Protein AF-A0A316QVG5-F1 (afdb_monomer_lite)

pLDDT: mean 94.43, std 7.53, range [44.03, 98.69]

Radius of gyration: 16.23 Å; chains: 1; bounding box: 36×34×50 Å

Foldseek 3Di:
DKDKDWADCVVQFDAAAEACDQDPDDDHHPRFKHFYNVQPPQAAWDQFVNHTKGFHHDPGGGKHQAAFDKGFDQFFFQKKKFKWAFAPFKDKFWKWWAFPVRDIDIAIDTHGHQQDFDDDDPVVCVRAVFWDKGFRDWTWMDGPDTGITTMMMTMGGDDPPTGTGMMTTGRHRRIITRIMMGMDDDDD

Structure (mmCIF, N/CA/C/O backbone):
data_AF-A0A316QVG5-F1
#
_entry.id   AF-A0A316QVG5-F1
#
loop_
_atom_site.group_PDB
_atom_site.id
_atom_site.type_symbol
_atom_site.label_atom_id
_atom_site.label_alt_id
_atom_site.label_comp_id
_atom_site.label_asym_id
_atom_site.label_entity_id
_atom_site.label_seq_id
_atom_site.pdbx_PDB_ins_code
_atom_site.Cartn_x
_atom_site.Cartn_y
_atom_site.Cartn_z
_atom_site.occupancy
_atom_site.B_iso_or_equiv
_atom_site.auth_seq_id
_atom_site.auth_comp_id
_atom_site.auth_asym_id
_atom_site.auth_atom_id
_atom_site.pdbx_PDB_model_num
ATOM 1 N N . MET A 1 1 ? 1.949 11.540 23.320 1.00 72.94 1 MET A N 1
ATOM 2 C CA . MET A 1 1 ? 2.661 11.777 22.008 1.00 72.94 1 MET A CA 1
ATOM 3 C C . MET A 1 1 ? 2.187 10.795 20.921 1.00 72.94 1 MET A C 1
ATOM 5 O O . MET A 1 1 ? 1.929 9.650 21.254 1.00 72.94 1 MET A O 1
ATOM 9 N N . LYS A 1 2 ? 2.075 11.178 19.634 1.00 86.62 2 LYS A N 1
ATOM 10 C CA . LYS A 1 2 ? 1.670 10.241 18.554 1.00 86.62 2 LYS A CA 1
ATOM 11 C C . LYS A 1 2 ? 2.734 9.173 18.285 1.00 86.62 2 LYS A C 1
ATOM 13 O O . LYS A 1 2 ? 3.915 9.502 18.193 1.00 86.62 2 LYS A O 1
ATOM 18 N N . ARG A 1 3 ? 2.313 7.919 18.106 1.00 92.12 3 ARG A N 1
ATOM 19 C CA . ARG A 1 3 ? 3.182 6.781 17.779 1.00 92.12 3 ARG A CA 1
ATOM 20 C C . ARG A 1 3 ? 2.691 6.095 16.508 1.00 92.12 3 ARG A C 1
ATOM 22 O O . ARG A 1 3 ? 1.520 5.738 16.418 1.00 92.12 3 ARG A O 1
ATOM 29 N N . HIS A 1 4 ? 3.602 5.870 15.563 1.00 95.38 4 HIS A N 1
ATOM 30 C CA . HIS A 1 4 ? 3.354 5.090 14.348 1.00 95.38 4 HIS A CA 1
ATOM 31 C C . HIS A 1 4 ? 3.986 3.711 14.463 1.00 95.38 4 HIS A C 1
ATOM 33 O O . HIS A 1 4 ? 5.155 3.600 14.839 1.00 95.38 4 HIS A O 1
ATOM 39 N N . LYS A 1 5 ? 3.236 2.674 14.096 1.00 96.00 5 LYS A N 1
ATOM 40 C CA . LYS A 1 5 ? 3.731 1.300 14.006 1.00 96.00 5 LYS A CA 1
ATOM 41 C C . LYS A 1 5 ? 3.442 0.749 12.612 1.00 96.00 5 LYS A C 1
ATOM 43 O O . LYS A 1 5 ? 2.281 0.587 12.245 1.00 96.00 5 LYS A O 1
ATOM 48 N N . ALA A 1 6 ? 4.496 0.465 11.849 1.00 97.38 6 ALA A N 1
ATOM 49 C CA . ALA A 1 6 ? 4.367 -0.274 10.598 1.00 97.38 6 ALA A CA 1
ATOM 50 C C . ALA A 1 6 ? 3.948 -1.721 10.900 1.00 97.38 6 ALA A C 1
ATOM 52 O O . ALA A 1 6 ? 4.488 -2.349 11.816 1.00 97.38 6 ALA A O 1
ATOM 53 N N . LEU A 1 7 ? 2.971 -2.224 10.155 1.00 97.44 7 LEU A N 1
ATOM 54 C CA . LEU A 1 7 ? 2.485 -3.595 10.260 1.00 97.44 7 LEU A CA 1
ATOM 55 C C . LEU A 1 7 ? 3.270 -4.487 9.298 1.00 97.44 7 LEU A C 1
ATOM 57 O O . LEU A 1 7 ? 3.609 -4.070 8.190 1.00 97.44 7 LEU A O 1
ATOM 61 N N . ASP A 1 8 ? 3.556 -5.717 9.719 1.00 95.88 8 ASP A N 1
ATOM 62 C CA . ASP A 1 8 ? 4.203 -6.695 8.851 1.00 95.88 8 ASP A CA 1
ATOM 63 C C . ASP A 1 8 ? 3.181 -7.280 7.872 1.00 95.88 8 ASP A C 1
ATOM 65 O O . ASP A 1 8 ? 2.263 -7.996 8.264 1.00 95.88 8 ASP A O 1
ATOM 69 N N . MET A 1 9 ? 3.349 -6.954 6.592 1.00 96.12 9 MET A N 1
ATOM 70 C CA . MET A 1 9 ? 2.507 -7.448 5.503 1.00 96.12 9 MET A CA 1
ATOM 71 C C . MET A 1 9 ? 3.161 -8.573 4.700 1.00 96.12 9 MET A C 1
ATOM 73 O O . MET A 1 9 ? 2.555 -9.065 3.751 1.00 96.12 9 MET A O 1
ATOM 77 N N . SER A 1 10 ? 4.387 -8.983 5.038 1.00 93.94 10 SER A N 1
ATOM 78 C CA . SER A 1 10 ? 5.179 -9.894 4.202 1.00 93.94 10 SER A CA 1
ATOM 79 C C . SER A 1 10 ? 4.481 -11.233 3.941 1.00 93.94 10 SER A C 1
ATOM 81 O O . SER A 1 10 ? 4.571 -11.762 2.836 1.00 93.94 10 SER A O 1
ATOM 83 N N . GLY A 1 11 ? 3.709 -11.737 4.910 1.00 96.00 11 GLY A N 1
ATOM 84 C CA . GLY A 1 11 ? 2.897 -12.950 4.765 1.00 96.00 11 GLY A CA 1
ATOM 85 C C . GLY A 1 11 ? 1.703 -12.829 3.806 1.00 96.00 11 GLY A C 1
ATOM 86 O O . GLY A 1 11 ? 1.096 -13.845 3.481 1.00 96.00 11 GLY A O 1
ATOM 87 N N . LEU A 1 12 ? 1.360 -11.618 3.354 1.00 97.88 12 LEU A N 1
ATOM 88 C CA . LEU A 1 12 ? 0.243 -11.345 2.439 1.00 97.88 12 LEU A CA 1
ATOM 89 C C . LEU A 1 12 ? 0.696 -11.015 1.014 1.00 97.88 12 LEU A C 1
ATOM 91 O O . LEU A 1 12 ? -0.128 -10.954 0.101 1.00 97.88 12 LEU A O 1
ATOM 95 N N . PHE A 1 13 ? 1.993 -10.786 0.808 1.00 98.31 13 PHE A N 1
ATOM 96 C CA . PHE A 1 13 ? 2.521 -10.419 -0.498 1.00 98.31 13 PHE A CA 1
ATOM 97 C C . PHE A 1 13 ? 2.444 -11.589 -1.475 1.00 98.31 13 PHE A C 1
ATOM 99 O O . PHE A 1 13 ? 3.036 -12.646 -1.263 1.00 98.31 13 PHE A O 1
ATOM 106 N N . ASN A 1 14 ? 1.758 -11.361 -2.588 1.00 98.06 14 ASN A N 1
ATOM 107 C CA . ASN A 1 14 ? 1.487 -12.345 -3.635 1.00 98.06 14 ASN A CA 1
ATOM 108 C C . ASN A 1 14 ? 1.935 -11.866 -5.026 1.00 98.06 14 ASN A C 1
ATOM 110 O O . ASN A 1 14 ? 1.714 -12.565 -6.011 1.00 98.06 14 ASN A O 1
ATOM 114 N N . HIS A 1 15 ? 2.565 -10.693 -5.120 1.00 98.50 15 HIS A N 1
ATOM 115 C CA . HIS A 1 15 ? 2.976 -10.102 -6.384 1.00 98.50 15 HIS A CA 1
ATOM 116 C C . HIS A 1 15 ? 4.351 -9.435 -6.288 1.00 98.50 15 HIS A C 1
ATOM 118 O O . HIS A 1 15 ? 4.812 -9.048 -5.210 1.00 98.50 15 HIS A O 1
ATOM 124 N N . LYS A 1 16 ? 5.021 -9.323 -7.439 1.00 98.38 16 LYS A N 1
ATOM 125 C CA . LYS A 1 16 ? 6.386 -8.817 -7.555 1.00 98.38 16 LYS A CA 1
ATOM 126 C C . LYS A 1 16 ? 6.475 -7.701 -8.578 1.00 98.38 16 LYS A C 1
ATOM 128 O O . LYS A 1 16 ? 6.308 -7.951 -9.771 1.00 98.38 16 LYS A O 1
ATOM 133 N N . LEU A 1 17 ? 6.829 -6.503 -8.125 1.00 98.50 17 LEU A N 1
ATOM 134 C CA . LEU A 1 17 ? 7.060 -5.341 -8.982 1.00 98.50 17 LEU A CA 1
ATOM 135 C C . LEU A 1 17 ? 8.513 -4.853 -8.952 1.00 98.50 17 LEU A C 1
ATOM 137 O O . LEU A 1 17 ? 8.945 -4.210 -9.908 1.00 98.50 17 LEU A O 1
ATOM 141 N N . ILE A 1 18 ? 9.275 -5.152 -7.899 1.00 98.50 18 ILE A N 1
ATOM 142 C CA . ILE A 1 18 ? 10.633 -4.641 -7.703 1.00 98.50 18 ILE A CA 1
ATOM 143 C C . ILE A 1 18 ? 11.661 -5.730 -8.036 1.00 98.50 18 ILE A C 1
ATOM 145 O O . ILE A 1 18 ? 11.716 -6.794 -7.409 1.00 98.50 18 ILE A O 1
ATOM 149 N N . TYR A 1 19 ? 12.513 -5.466 -9.028 1.00 98.31 19 TYR A N 1
ATOM 150 C CA . TYR A 1 19 ? 13.466 -6.443 -9.566 1.00 98.31 19 TYR A CA 1
ATOM 151 C C . TYR A 1 19 ? 14.896 -5.920 -9.500 1.00 98.31 19 TYR A C 1
ATOM 153 O O . TYR A 1 19 ? 15.145 -4.734 -9.666 1.00 98.31 19 TYR A O 1
ATOM 161 N N . LYS A 1 20 ? 15.869 -6.804 -9.265 1.00 97.62 20 LYS A N 1
ATOM 162 C CA . LYS A 1 20 ? 17.294 -6.425 -9.298 1.00 97.62 20 LYS A CA 1
ATOM 163 C C . LYS A 1 20 ? 17.764 -6.114 -10.722 1.00 97.62 20 LYS A C 1
ATOM 165 O O . LYS A 1 20 ? 18.559 -5.208 -10.914 1.00 97.62 20 LYS A O 1
ATOM 170 N N . GLU A 1 21 ? 17.250 -6.864 -11.689 1.00 97.62 21 GLU A N 1
ATOM 171 C CA . GLU A 1 21 ? 17.512 -6.729 -13.120 1.00 97.62 21 GLU A CA 1
ATOM 172 C C . GLU A 1 21 ? 16.245 -7.091 -13.904 1.00 97.62 21 GLU A C 1
ATOM 174 O O . GLU A 1 21 ? 15.349 -7.745 -13.364 1.00 97.62 21 GLU A O 1
ATOM 179 N N . LEU A 1 22 ? 16.169 -6.685 -15.173 1.00 97.88 22 LEU A N 1
ATOM 180 C CA . LEU A 1 22 ? 15.047 -7.052 -16.035 1.00 97.88 22 LEU A CA 1
ATOM 181 C C . LEU A 1 22 ? 14.998 -8.574 -16.256 1.00 97.88 22 LEU A C 1
ATOM 183 O O . LEU A 1 22 ? 16.003 -9.158 -16.679 1.00 97.88 22 LEU A O 1
ATOM 187 N N . PRO A 1 23 ? 13.842 -9.226 -16.032 1.00 96.69 23 PRO A N 1
ATOM 188 C CA . PRO A 1 23 ? 13.682 -10.640 -16.343 1.00 96.69 23 PRO A CA 1
ATOM 189 C C . PRO A 1 23 ? 13.936 -10.931 -17.825 1.00 96.69 23 PRO A C 1
ATOM 191 O O . PRO A 1 23 ? 13.472 -10.216 -18.712 1.00 96.69 23 PRO A O 1
ATOM 194 N N . LYS A 1 24 ? 14.681 -12.007 -18.098 1.00 94.81 24 LYS A N 1
ATOM 195 C CA . LYS A 1 24 ? 15.085 -12.398 -19.464 1.00 94.81 24 LYS A CA 1
ATOM 196 C C . LYS A 1 24 ? 14.015 -13.194 -20.216 1.00 94.81 24 LYS A C 1
ATOM 198 O O . LYS A 1 24 ? 14.116 -13.357 -21.428 1.00 94.81 24 LYS A O 1
ATOM 203 N N . SER A 1 25 ? 13.030 -13.734 -19.503 1.00 93.62 25 SER A N 1
ATOM 204 C CA . SER A 1 25 ? 11.981 -14.597 -20.046 1.00 93.62 25 SER A CA 1
ATOM 205 C C . SER A 1 25 ? 10.775 -14.639 -19.113 1.00 93.62 25 SER A C 1
ATOM 207 O O . SER A 1 25 ? 10.948 -14.514 -17.902 1.00 93.62 25 SER A O 1
ATOM 209 N N . GLY A 1 26 ? 9.599 -14.932 -19.670 1.00 94.69 26 GLY A N 1
ATOM 210 C CA . GLY A 1 26 ? 8.343 -15.004 -18.921 1.00 94.69 26 GLY A CA 1
ATOM 211 C C . GLY A 1 26 ? 7.716 -13.632 -18.680 1.00 94.69 26 GLY A C 1
ATOM 212 O O . GLY A 1 26 ? 8.326 -12.603 -18.970 1.00 94.69 26 GLY A O 1
ATOM 213 N N . GLU A 1 27 ? 6.484 -13.639 -18.176 1.00 96.38 27 GLU A N 1
ATOM 214 C CA . GLU A 1 27 ? 5.797 -12.420 -17.751 1.00 96.38 27 GLU A CA 1
ATOM 215 C C . GLU A 1 27 ? 6.307 -11.963 -16.383 1.00 96.38 27 GLU A C 1
ATOM 217 O O . GLU A 1 27 ? 6.664 -12.781 -15.532 1.00 96.38 27 GLU A O 1
ATOM 222 N N . TYR A 1 28 ? 6.361 -10.650 -16.174 1.00 97.94 28 TYR A N 1
ATOM 223 C CA . TYR A 1 28 ? 6.812 -10.062 -14.918 1.00 97.94 28 TYR A CA 1
ATOM 224 C C . TYR A 1 28 ? 6.140 -8.723 -14.635 1.00 97.94 28 TYR A C 1
ATOM 226 O O . TYR A 1 28 ? 5.689 -8.031 -15.550 1.00 97.94 28 TYR A O 1
ATOM 234 N N . GLY A 1 29 ? 6.139 -8.334 -13.358 1.00 97.75 29 GLY A N 1
ATOM 235 C CA . GLY A 1 29 ? 5.547 -7.077 -12.913 1.00 97.75 29 GLY A CA 1
ATOM 236 C C . GLY A 1 29 ? 4.109 -6.923 -13.405 1.00 97.75 29 GLY A C 1
ATOM 237 O O . GLY A 1 29 ? 3.334 -7.873 -13.385 1.00 97.75 29 GLY A O 1
ATOM 238 N N . LEU A 1 30 ? 3.781 -5.728 -13.886 1.00 97.94 30 LEU A N 1
ATOM 239 C CA . LEU A 1 30 ? 2.480 -5.401 -14.463 1.00 97.94 30 LEU A CA 1
ATOM 240 C C . LEU A 1 30 ? 2.648 -5.165 -15.959 1.00 97.94 30 LEU A C 1
ATOM 242 O O . LEU A 1 30 ? 3.318 -4.219 -16.356 1.00 97.94 30 LEU A O 1
ATOM 246 N N . ASP A 1 31 ? 2.093 -6.037 -16.801 1.00 97.31 31 ASP A N 1
ATOM 247 C CA . ASP A 1 31 ? 2.254 -5.975 -18.262 1.00 97.31 31 ASP A CA 1
ATOM 248 C C . ASP A 1 31 ? 3.720 -5.944 -18.743 1.00 97.31 31 ASP A C 1
ATOM 250 O O . ASP A 1 31 ? 4.041 -5.308 -19.753 1.00 97.31 31 ASP A O 1
ATOM 254 N N . ASN A 1 32 ? 4.630 -6.654 -18.063 1.00 98.31 32 ASN A N 1
ATOM 255 C CA . ASN A 1 32 ? 6.080 -6.591 -18.312 1.00 98.31 32 ASN A CA 1
ATOM 256 C C . ASN A 1 32 ? 6.679 -5.209 -18.019 1.00 98.31 32 ASN A C 1
ATOM 258 O O . ASN A 1 32 ? 7.663 -4.798 -18.638 1.00 98.31 32 ASN A O 1
ATOM 262 N N . ILE A 1 33 ? 6.070 -4.477 -17.089 1.00 98.50 33 ILE A N 1
ATOM 263 C CA . ILE A 1 33 ? 6.584 -3.240 -16.515 1.00 98.50 33 ILE A CA 1
ATOM 264 C C . ILE A 1 33 ? 6.902 -3.515 -15.049 1.00 98.50 33 ILE A C 1
ATOM 266 O O . ILE A 1 33 ? 6.079 -4.029 -14.291 1.00 98.50 33 ILE A O 1
ATOM 270 N N . CYS A 1 34 ? 8.106 -3.156 -14.634 1.00 98.62 34 CYS A N 1
ATOM 271 C CA . CYS A 1 34 ? 8.564 -3.294 -13.262 1.00 98.62 34 CYS A CA 1
ATOM 272 C C . CYS A 1 34 ? 9.296 -2.033 -12.806 1.00 98.62 34 CYS A C 1
ATOM 274 O O . CYS A 1 34 ? 9.423 -1.071 -13.557 1.00 98.62 34 CYS A O 1
ATOM 276 N N . ILE A 1 35 ? 9.812 -2.035 -11.584 1.00 98.62 35 ILE A N 1
ATOM 277 C CA . ILE A 1 35 ? 10.742 -1.016 -11.094 1.00 98.62 35 ILE A CA 1
ATOM 278 C C . ILE A 1 35 ? 12.044 -1.732 -10.752 1.00 98.62 35 ILE A C 1
ATOM 280 O O . ILE A 1 35 ? 12.036 -2.745 -10.046 1.00 98.62 35 ILE A O 1
ATOM 284 N N . LEU A 1 36 ? 13.170 -1.237 -11.260 1.00 98.38 36 LEU A N 1
ATOM 285 C CA . LEU A 1 36 ? 14.460 -1.782 -10.857 1.00 98.38 36 LEU A CA 1
ATOM 286 C C . LEU A 1 36 ? 14.788 -1.339 -9.431 1.00 98.38 36 LEU A C 1
ATOM 288 O O . LEU A 1 36 ? 14.459 -0.232 -9.010 1.00 98.38 36 LEU A O 1
ATOM 292 N N . LYS A 1 37 ? 15.450 -2.204 -8.662 1.00 97.50 37 LYS A N 1
ATOM 293 C CA . LYS A 1 37 ? 15.759 -1.949 -7.251 1.00 97.50 37 LYS A CA 1
ATOM 294 C C . LYS A 1 37 ? 16.573 -0.666 -7.070 1.00 97.50 37 LYS A C 1
ATOM 296 O O . LYS A 1 37 ? 16.381 0.039 -6.086 1.00 97.50 37 LYS A O 1
ATOM 301 N N . GLU A 1 38 ? 17.443 -0.345 -8.023 1.00 97.06 38 GLU A N 1
ATOM 302 C CA . GLU A 1 38 ? 18.203 0.908 -8.028 1.00 97.06 38 GLU A CA 1
ATOM 303 C C . GLU A 1 38 ? 17.319 2.156 -8.165 1.00 97.06 38 GLU A C 1
ATOM 305 O O . GLU A 1 38 ? 17.650 3.204 -7.605 1.00 97.06 38 GLU A O 1
ATOM 310 N N . ASP A 1 39 ? 16.161 2.038 -8.813 1.00 97.88 39 ASP A N 1
ATOM 311 C CA . ASP A 1 39 ? 15.185 3.112 -9.007 1.00 97.88 39 ASP A CA 1
ATOM 312 C C . ASP A 1 39 ? 14.126 3.176 -7.903 1.00 97.88 39 ASP A C 1
ATOM 314 O O . ASP A 1 39 ? 13.510 4.225 -7.701 1.00 97.88 39 ASP A O 1
ATOM 318 N N . PHE A 1 40 ? 13.940 2.100 -7.135 1.00 97.56 40 PHE A N 1
ATOM 319 C CA . PHE A 1 40 ? 12.955 2.049 -6.060 1.00 97.56 40 PHE A C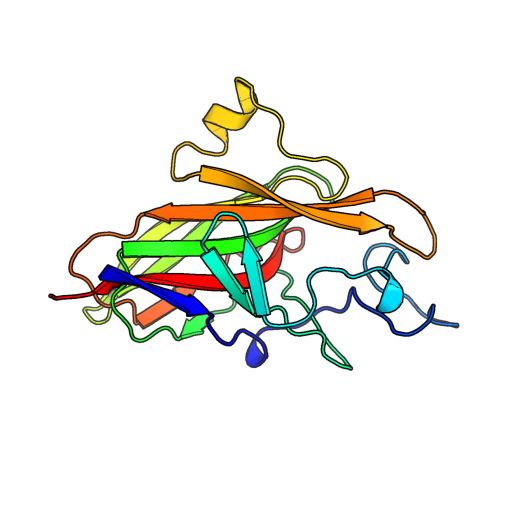A 1
ATOM 320 C C . PHE A 1 40 ? 13.432 2.791 -4.803 1.00 97.56 40 PHE A C 1
ATOM 322 O O . PHE A 1 40 ? 14.157 2.263 -3.959 1.00 97.56 40 PHE A O 1
ATOM 329 N N . LYS A 1 41 ? 12.996 4.044 -4.639 1.00 93.00 41 LYS A N 1
ATOM 330 C CA . LYS A 1 41 ? 13.464 4.918 -3.544 1.00 93.00 41 LYS A CA 1
ATOM 331 C C . LYS A 1 41 ? 12.762 4.692 -2.199 1.00 93.00 41 LYS A C 1
ATOM 333 O O . LYS A 1 41 ? 13.183 5.267 -1.191 1.00 93.00 41 LYS A O 1
ATOM 338 N N . LEU A 1 42 ? 11.734 3.844 -2.156 1.00 95.31 42 LEU A N 1
ATOM 339 C CA . LEU A 1 42 ? 10.922 3.610 -0.959 1.00 95.31 42 LEU A CA 1
ATOM 340 C C . LEU A 1 42 ? 11.390 2.419 -0.095 1.00 95.31 42 LEU A C 1
ATOM 342 O O . LEU A 1 42 ? 10.852 2.255 0.988 1.00 95.31 42 LEU A O 1
ATOM 346 N N . ASP A 1 43 ? 12.399 1.640 -0.513 1.00 94.81 43 ASP A N 1
ATOM 347 C CA . ASP A 1 43 ? 12.828 0.391 0.161 1.00 94.81 43 ASP A CA 1
ATOM 348 C C . ASP A 1 43 ? 13.188 0.548 1.654 1.00 94.81 43 ASP A C 1
ATOM 350 O O . ASP A 1 43 ? 14.043 1.363 2.010 1.00 94.81 43 ASP A O 1
ATOM 354 N N . GLY A 1 44 ? 12.613 -0.282 2.523 1.00 95.62 44 GLY A N 1
ATOM 355 C CA . GLY A 1 44 ? 12.819 -0.265 3.970 1.00 95.62 44 GLY A CA 1
ATOM 356 C C . GLY A 1 44 ? 12.003 0.808 4.692 1.00 95.62 44 GLY A C 1
ATOM 357 O O . GLY A 1 44 ? 10.922 1.211 4.256 1.00 95.62 44 GLY A O 1
ATOM 358 N N . GLU A 1 45 ? 12.518 1.284 5.829 1.00 96.81 45 GLU A N 1
ATOM 359 C CA . GLU A 1 45 ? 11.818 2.289 6.629 1.00 96.81 45 GLU A CA 1
ATOM 360 C C . GLU A 1 45 ? 11.818 3.656 5.929 1.00 96.81 45 GLU A C 1
ATOM 362 O O . GLU A 1 45 ? 12.867 4.179 5.538 1.00 96.81 45 GLU A O 1
ATOM 367 N N . ARG A 1 46 ? 10.639 4.265 5.789 1.00 96.38 46 ARG A N 1
ATOM 368 C CA . ARG A 1 46 ? 10.466 5.598 5.205 1.00 96.38 46 ARG A CA 1
ATOM 369 C C . ARG A 1 46 ? 9.517 6.447 6.025 1.00 96.38 46 ARG A C 1
ATOM 371 O O . ARG A 1 46 ? 8.478 5.982 6.484 1.00 96.38 46 ARG A O 1
ATOM 378 N N . LEU A 1 47 ? 9.870 7.722 6.159 1.00 96.12 47 LEU A N 1
ATOM 379 C CA . LEU A 1 47 ? 9.001 8.741 6.727 1.00 96.12 47 LEU A CA 1
ATOM 380 C C . LEU A 1 47 ? 8.321 9.497 5.584 1.00 96.12 47 LEU A C 1
ATOM 382 O O . LEU A 1 47 ? 8.985 10.202 4.828 1.00 96.12 47 LEU A O 1
ATOM 386 N N . ILE A 1 48 ? 7.006 9.347 5.462 1.00 95.19 48 ILE A N 1
ATOM 387 C CA . ILE A 1 48 ? 6.196 9.948 4.398 1.00 95.19 48 ILE A CA 1
ATOM 388 C C . ILE A 1 48 ? 5.143 10.822 5.070 1.00 95.19 48 ILE A C 1
ATOM 390 O O 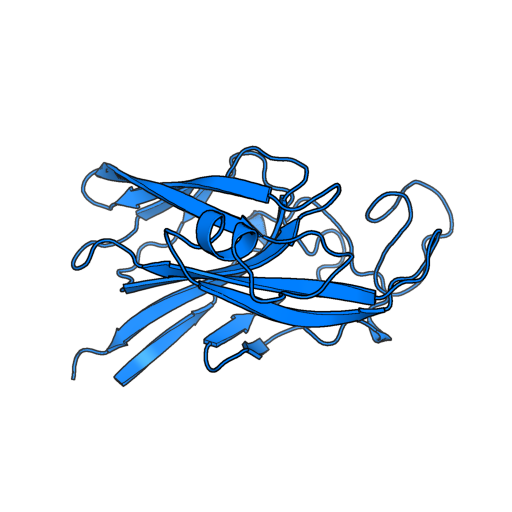. ILE A 1 48 ? 4.288 10.315 5.791 1.00 95.19 48 ILE A O 1
ATOM 394 N N . ASP A 1 49 ? 5.234 12.141 4.886 1.00 91.38 49 ASP A N 1
ATOM 395 C CA . ASP A 1 49 ? 4.386 13.132 5.572 1.00 91.38 49 ASP A CA 1
ATOM 396 C C . ASP A 1 49 ? 4.335 12.968 7.104 1.00 91.38 49 ASP A C 1
ATOM 398 O O . ASP A 1 49 ? 3.297 13.172 7.733 1.00 91.38 49 ASP A O 1
ATOM 402 N N . GLY A 1 50 ? 5.448 12.563 7.718 1.00 92.44 50 GLY A N 1
ATOM 403 C CA . GLY A 1 50 ? 5.511 12.323 9.161 1.00 92.44 50 GLY A CA 1
ATOM 404 C C . GLY A 1 50 ? 4.929 10.980 9.619 1.00 92.44 50 GLY A C 1
ATOM 405 O O . GLY A 1 50 ? 4.904 10.737 10.819 1.00 92.44 50 GLY A O 1
ATOM 406 N N . VAL A 1 51 ? 4.511 10.103 8.700 1.00 95.62 51 VAL A N 1
ATOM 407 C CA . VAL A 1 51 ? 4.064 8.731 8.986 1.00 95.62 51 VAL A CA 1
ATOM 408 C C . VAL A 1 51 ? 5.176 7.749 8.632 1.00 95.62 51 VAL A C 1
ATOM 410 O O . VAL A 1 51 ? 5.726 7.789 7.530 1.00 95.62 51 VAL A O 1
ATOM 413 N N . ARG A 1 52 ? 5.521 6.862 9.567 1.00 96.06 52 ARG A N 1
ATOM 414 C CA . ARG A 1 52 ? 6.526 5.815 9.351 1.00 96.06 52 ARG A CA 1
ATOM 415 C C . ARG A 1 52 ? 5.910 4.621 8.624 1.00 96.06 52 ARG A C 1
ATOM 417 O O . ARG A 1 52 ? 4.991 4.004 9.150 1.00 96.06 52 ARG A O 1
ATOM 424 N N . PHE A 1 53 ? 6.455 4.262 7.471 1.00 97.56 53 PHE A N 1
ATOM 425 C CA . PHE A 1 53 ? 6.168 3.023 6.745 1.00 97.56 53 PHE A CA 1
ATOM 426 C C . PHE A 1 53 ? 7.400 2.132 6.712 1.00 97.56 53 PHE A C 1
ATOM 428 O O . PHE A 1 53 ? 8.523 2.626 6.800 1.00 97.56 53 PHE A O 1
ATOM 435 N N . ASN A 1 54 ? 7.185 0.833 6.531 1.00 97.19 54 ASN A N 1
ATOM 436 C CA . ASN A 1 54 ? 8.245 -0.113 6.220 1.00 97.19 54 ASN A CA 1
ATOM 437 C C . ASN A 1 54 ? 7.889 -0.847 4.925 1.00 97.19 54 ASN A C 1
ATOM 439 O O . ASN A 1 54 ? 6.979 -1.672 4.919 1.00 97.19 54 ASN A O 1
ATOM 443 N N . PHE A 1 55 ? 8.573 -0.510 3.834 1.00 97.25 55 PHE A N 1
ATOM 444 C CA . PHE A 1 55 ? 8.422 -1.191 2.552 1.00 97.25 55 PHE A CA 1
ATOM 445 C C . PHE A 1 55 ? 9.360 -2.393 2.518 1.00 97.25 55 PHE A C 1
ATOM 447 O O . PHE A 1 55 ? 10.552 -2.258 2.790 1.00 97.25 55 PHE A O 1
ATOM 454 N N . CYS A 1 56 ? 8.844 -3.560 2.148 1.00 93.00 56 CYS A N 1
ATOM 455 C CA . CYS A 1 56 ? 9.623 -4.793 2.133 1.00 93.00 56 CYS A CA 1
ATOM 456 C C . CYS A 1 56 ? 9.825 -5.279 0.694 1.00 93.00 56 CYS A C 1
ATOM 458 O O . CYS A 1 56 ? 8.911 -5.825 0.084 1.00 93.00 56 CYS A O 1
ATOM 460 N N . VAL A 1 57 ? 11.037 -5.121 0.155 1.00 93.44 57 VAL A N 1
ATOM 461 C CA . VAL A 1 57 ? 11.404 -5.696 -1.148 1.00 93.44 57 VAL A CA 1
ATOM 462 C C . VAL A 1 57 ? 11.867 -7.140 -0.960 1.00 93.44 57 VAL A C 1
ATOM 464 O O . VAL A 1 57 ? 13.021 -7.392 -0.608 1.00 93.44 57 VAL A O 1
ATOM 467 N N . GLY A 1 58 ? 10.965 -8.095 -1.186 1.00 91.25 58 GLY A N 1
ATOM 468 C CA . GLY A 1 58 ? 11.274 -9.522 -1.123 1.00 91.25 58 GLY A CA 1
ATOM 469 C C . GLY A 1 58 ? 11.839 -10.088 -2.431 1.00 91.25 58 GLY A C 1
ATOM 470 O O . GLY A 1 58 ? 11.729 -9.508 -3.515 1.00 91.25 58 GLY A O 1
ATOM 471 N N . GLU A 1 59 ? 12.453 -11.271 -2.342 1.00 91.50 59 GLU A N 1
ATOM 472 C CA . GLU A 1 59 ? 12.994 -11.957 -3.523 1.00 91.50 59 GLU A CA 1
ATOM 473 C C . GLU A 1 59 ? 11.875 -12.432 -4.459 1.00 91.50 59 GLU A C 1
ATOM 475 O O . GLU A 1 59 ? 11.968 -12.210 -5.665 1.00 91.50 59 GLU A O 1
ATOM 480 N N . GLN A 1 60 ? 10.797 -13.014 -3.920 1.00 95.38 60 GLN A N 1
ATOM 481 C CA . GLN A 1 60 ? 9.683 -13.542 -4.720 1.00 95.38 60 GLN A CA 1
ATOM 482 C C . GLN A 1 60 ? 8.496 -12.592 -4.829 1.00 95.38 60 GLN A C 1
ATOM 484 O O . GLN A 1 60 ? 7.883 -12.539 -5.885 1.00 95.38 60 GLN A O 1
ATOM 489 N N . THR A 1 61 ? 8.178 -11.851 -3.771 1.00 98.06 61 THR A N 1
ATOM 490 C CA . THR A 1 61 ? 7.050 -10.915 -3.731 1.00 98.06 61 THR A CA 1
ATOM 491 C C . THR A 1 61 ? 7.428 -9.685 -2.909 1.00 98.06 61 THR A C 1
ATOM 493 O O . THR A 1 61 ? 8.281 -9.752 -2.023 1.00 98.06 61 THR A O 1
ATOM 496 N N . ASP A 1 62 ? 6.843 -8.540 -3.243 1.00 98.19 62 ASP A N 1
ATOM 497 C CA . ASP A 1 62 ? 7.126 -7.239 -2.615 1.00 98.19 62 ASP A CA 1
ATOM 498 C C . ASP A 1 62 ? 5.877 -6.362 -2.439 1.00 98.19 62 ASP A C 1
ATOM 500 O O . ASP A 1 62 ? 5.947 -5.290 -1.839 1.00 98.19 62 ASP A O 1
ATOM 504 N N . ASN A 1 63 ? 4.730 -6.824 -2.938 1.00 98.56 63 ASN A N 1
ATOM 505 C CA . ASN A 1 63 ? 3.443 -6.191 -2.714 1.00 98.56 63 ASN A CA 1
ATOM 506 C C . ASN A 1 63 ? 2.309 -7.215 -2.705 1.00 98.56 63 ASN A C 1
ATOM 508 O O . ASN A 1 63 ? 2.457 -8.371 -3.118 1.00 98.56 63 ASN A O 1
ATOM 512 N N . MET A 1 64 ? 1.165 -6.755 -2.219 1.00 98.38 64 MET A N 1
ATOM 513 C CA . MET A 1 64 ? -0.089 -7.483 -2.207 1.00 98.38 64 MET A CA 1
ATOM 514 C C . MET A 1 64 ? -1.006 -6.930 -3.295 1.00 98.38 64 MET A C 1
ATOM 516 O O . MET A 1 64 ? -1.427 -5.778 -3.207 1.00 98.38 64 MET A O 1
ATOM 520 N N . ILE A 1 65 ? -1.348 -7.763 -4.276 1.00 98.38 65 ILE A N 1
ATOM 521 C CA . ILE A 1 65 ? -2.583 -7.620 -5.046 1.00 98.38 65 ILE A CA 1
ATOM 522 C C . ILE A 1 65 ? -3.735 -7.964 -4.109 1.00 98.38 65 ILE A C 1
ATOM 524 O O . ILE A 1 65 ? -3.787 -9.083 -3.590 1.00 98.38 65 ILE A O 1
ATOM 528 N N . CYS A 1 66 ? -4.639 -7.016 -3.894 1.00 98.38 66 CYS A N 1
ATOM 529 C CA . CYS A 1 66 ? -5.818 -7.195 -3.056 1.00 98.38 66 CYS A CA 1
ATOM 530 C C . CYS A 1 66 ? -6.741 -8.288 -3.627 1.00 98.38 66 CYS A C 1
ATOM 532 O O . CYS A 1 66 ? -7.238 -8.185 -4.746 1.00 98.38 66 CYS A O 1
ATOM 534 N N . SER A 1 67 ? -6.965 -9.338 -2.844 1.00 97.75 67 SER A N 1
ATOM 535 C CA . SER A 1 67 ? -7.787 -10.510 -3.161 1.00 97.75 67 SER A CA 1
ATOM 536 C C . SER A 1 67 ? -8.525 -11.031 -1.914 1.00 97.75 67 SER A C 1
ATOM 538 O O . SER A 1 67 ? -8.598 -12.242 -1.689 1.00 97.75 67 SER A O 1
ATOM 540 N N . GLY A 1 68 ? -8.971 -10.129 -1.030 1.00 97.94 68 GLY A N 1
ATOM 541 C CA . GLY A 1 68 ? -9.700 -10.485 0.196 1.00 97.94 68 GLY A CA 1
ATOM 542 C C . GLY A 1 68 ? -8.842 -11.009 1.355 1.00 97.94 68 GLY A C 1
ATOM 543 O O . GLY A 1 68 ? -9.360 -11.680 2.247 1.00 97.94 68 GLY A O 1
ATOM 544 N N . GLN A 1 69 ? -7.527 -10.769 1.353 1.00 98.00 69 GLN A N 1
ATOM 545 C CA . GLN A 1 69 ? -6.636 -11.232 2.423 1.00 98.00 69 GLN A CA 1
ATOM 546 C C . GLN A 1 69 ? -6.933 -10.536 3.758 1.00 98.00 69 GLN A C 1
ATOM 548 O O . GLN A 1 69 ? -7.328 -9.372 3.783 1.00 98.00 69 GLN A O 1
ATOM 553 N N . SER A 1 70 ? -6.654 -11.220 4.872 1.00 98.31 70 SER A N 1
ATOM 554 C CA . SER A 1 70 ? -6.762 -10.652 6.220 1.00 98.31 70 SER A CA 1
ATOM 555 C C . SER A 1 70 ? -5.391 -10.404 6.857 1.00 98.31 70 SER A C 1
ATOM 557 O O . SER A 1 70 ? -4.509 -11.263 6.810 1.00 98.31 70 SER A O 1
ATOM 559 N N . LEU A 1 71 ? -5.223 -9.237 7.482 1.00 98.31 71 LEU A N 1
ATOM 560 C CA . LEU A 1 71 ? -4.055 -8.841 8.264 1.00 98.31 71 LEU A CA 1
ATOM 561 C C . LEU A 1 71 ? -4.412 -8.735 9.743 1.00 98.31 71 LEU A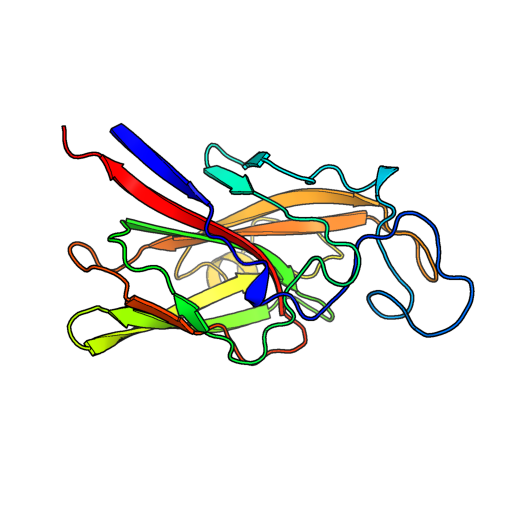 C 1
ATOM 563 O O . LEU A 1 71 ? -5.170 -7.852 10.142 1.00 98.31 71 LEU A O 1
ATOM 567 N N . ALA A 1 72 ? -3.799 -9.575 10.573 1.00 98.00 72 ALA A N 1
ATOM 568 C CA . ALA A 1 72 ? -3.910 -9.455 12.021 1.00 98.00 72 ALA A CA 1
ATOM 569 C C . ALA A 1 72 ? -3.219 -8.171 12.519 1.00 98.00 72 ALA A C 1
ATOM 571 O O . ALA A 1 72 ? -2.056 -7.918 12.205 1.00 98.00 72 ALA A O 1
ATOM 572 N N . VAL A 1 73 ? -3.925 -7.384 13.334 1.00 97.00 73 VAL A N 1
ATOM 573 C CA . VAL A 1 73 ? -3.418 -6.126 13.914 1.00 97.00 73 VAL A CA 1
ATOM 574 C C . VAL A 1 73 ? -3.250 -6.264 15.422 1.00 97.00 73 VAL A C 1
ATOM 576 O O . VAL A 1 73 ? -2.174 -5.992 15.948 1.00 97.00 73 VAL A O 1
ATOM 579 N N . ASN A 1 74 ? -4.292 -6.741 16.109 1.00 95.88 74 ASN A N 1
ATOM 580 C CA . ASN A 1 74 ? -4.343 -6.953 17.559 1.00 95.88 74 ASN A CA 1
ATOM 581 C C . ASN A 1 74 ? -3.933 -5.731 18.403 1.00 95.88 74 ASN A C 1
ATOM 583 O O . ASN A 1 74 ? -3.387 -5.884 19.498 1.00 95.88 74 ASN A O 1
ATOM 587 N N . GLU A 1 75 ? -4.227 -4.521 17.928 1.00 94.56 75 GLU A N 1
ATOM 588 C CA . GLU A 1 75 ? -3.878 -3.258 18.586 1.00 94.56 75 GLU A CA 1
ATOM 589 C C . GLU A 1 75 ? -4.983 -2.212 18.419 1.00 94.56 75 GLU A C 1
ATOM 591 O O . GLU A 1 75 ? -5.757 -2.236 17.461 1.00 94.56 75 GLU A O 1
ATOM 596 N N . ALA A 1 76 ? -5.083 -1.297 19.383 1.00 93.94 76 ALA A N 1
ATOM 597 C CA . ALA A 1 76 ? -5.899 -0.101 19.222 1.00 93.94 76 ALA A CA 1
ATOM 598 C C . ALA A 1 76 ? -5.211 0.845 18.236 1.00 93.94 76 ALA A C 1
ATOM 600 O O . ALA A 1 76 ? -3.985 0.922 18.214 1.00 93.94 76 ALA A O 1
ATOM 601 N N . ALA A 1 77 ? -5.995 1.564 17.439 1.00 95.06 77 ALA A N 1
ATOM 602 C CA . ALA A 1 77 ? -5.499 2.568 16.510 1.00 95.06 77 ALA A CA 1
ATOM 603 C C . ALA A 1 77 ? -6.507 3.710 16.388 1.00 95.06 77 ALA A C 1
ATOM 605 O O . ALA A 1 77 ? -7.715 3.490 16.407 1.00 95.06 77 ALA A O 1
ATOM 606 N N . ASP A 1 78 ? -6.000 4.927 16.232 1.00 93.88 78 ASP A N 1
ATOM 607 C CA . ASP A 1 78 ? -6.804 6.093 15.871 1.00 93.88 78 ASP A CA 1
ATOM 608 C C . ASP A 1 78 ? -6.908 6.238 14.351 1.00 93.88 78 ASP A C 1
ATOM 610 O O . ASP A 1 78 ? -7.898 6.764 13.836 1.00 93.88 78 ASP A O 1
ATOM 614 N N . LYS A 1 79 ? -5.875 5.796 13.624 1.00 95.69 79 LYS A N 1
ATOM 615 C CA . LYS A 1 79 ? -5.815 5.880 12.164 1.00 95.69 79 LYS A CA 1
ATOM 616 C C . LYS A 1 79 ? -5.104 4.687 11.546 1.00 95.69 79 LYS A C 1
ATOM 618 O O . LYS A 1 79 ? -4.145 4.162 12.115 1.00 95.69 79 LYS A O 1
ATOM 623 N N . LEU A 1 80 ? -5.545 4.342 10.343 1.00 97.38 80 LEU A N 1
ATOM 624 C CA . LEU A 1 80 ? -4.877 3.421 9.435 1.00 97.38 80 LEU A CA 1
ATOM 625 C C . LEU A 1 80 ? -4.261 4.200 8.282 1.00 97.38 80 LEU A C 1
ATOM 627 O O . LEU A 1 80 ? -4.821 5.181 7.791 1.00 97.38 80 LEU A O 1
ATOM 631 N N . TYR A 1 81 ? -3.109 3.727 7.843 1.00 98.19 81 TYR A N 1
ATOM 632 C CA . TYR A 1 81 ? -2.351 4.299 6.754 1.00 98.19 81 TYR A CA 1
ATOM 633 C C . TYR A 1 81 ? -1.971 3.205 5.778 1.00 98.19 81 TYR A C 1
ATOM 635 O O . TYR A 1 81 ? -1.368 2.216 6.181 1.00 98.19 81 TYR A O 1
ATOM 643 N N . PHE A 1 82 ? -2.251 3.418 4.501 1.00 98.31 82 PHE A N 1
ATOM 644 C CA . PHE A 1 82 ? -1.924 2.484 3.429 1.00 98.31 82 PHE A CA 1
ATOM 645 C C . PHE A 1 82 ? -1.022 3.178 2.422 1.00 98.31 82 PHE A C 1
ATOM 647 O O . PHE A 1 82 ? -1.284 4.326 2.067 1.00 98.31 82 PHE A O 1
ATOM 654 N N . ALA A 1 83 ? 0.022 2.495 1.963 1.00 98.44 83 ALA A N 1
ATOM 655 C CA . ALA A 1 83 ? 0.875 2.943 0.873 1.00 98.44 83 ALA A CA 1
ATOM 656 C C . ALA A 1 83 ? 0.793 1.951 -0.288 1.00 98.44 83 ALA A C 1
ATOM 658 O O . ALA A 1 83 ? 1.023 0.751 -0.113 1.00 98.44 83 ALA A O 1
ATOM 659 N N . GLY A 1 84 ? 0.476 2.456 -1.474 1.00 98.38 84 GLY A N 1
ATOM 660 C CA . GLY A 1 84 ? 0.218 1.627 -2.641 1.00 98.38 84 GLY A CA 1
ATOM 661 C C . GLY A 1 84 ? -0.200 2.441 -3.854 1.00 98.38 84 GLY A C 1
ATOM 662 O O . GLY A 1 84 ? -0.028 3.658 -3.885 1.00 98.38 84 GLY A O 1
ATOM 663 N N . PHE A 1 85 ? -0.760 1.773 -4.849 1.00 98.62 85 PHE A N 1
ATOM 664 C CA . PHE A 1 85 ? -1.361 2.414 -6.014 1.00 98.62 85 PHE A CA 1
ATOM 665 C C . PHE A 1 85 ? -2.483 1.539 -6.577 1.00 98.62 85 PHE A C 1
ATOM 667 O O . PHE A 1 85 ? -2.598 0.357 -6.239 1.00 98.62 85 PHE A O 1
ATOM 674 N N . ALA A 1 86 ? -3.294 2.126 -7.449 1.00 98.25 86 ALA A N 1
ATOM 675 C CA . ALA A 1 86 ? -4.169 1.386 -8.341 1.00 98.25 86 ALA A CA 1
ATOM 676 C C . ALA A 1 86 ? -3.528 1.253 -9.733 1.00 98.25 86 ALA A C 1
ATOM 678 O O . ALA A 1 86 ? -2.634 2.016 -10.106 1.00 98.25 86 ALA A O 1
ATOM 679 N N . TYR A 1 87 ? -3.967 0.254 -10.482 1.00 97.25 87 TYR A N 1
ATOM 680 C CA . TYR A 1 87 ? -3.503 -0.071 -11.823 1.00 97.25 87 TYR A CA 1
ATOM 681 C C . TYR A 1 87 ? -4.723 -0.203 -12.742 1.00 97.25 87 TYR A C 1
ATOM 683 O O . TYR A 1 87 ? -5.727 -0.759 -12.326 1.00 97.25 87 TYR A O 1
ATOM 691 N N . TRP A 1 88 ? -4.671 0.305 -13.977 1.00 95.44 88 TRP A N 1
ATOM 692 C CA . TRP A 1 88 ? -5.849 0.422 -14.866 1.00 95.44 88 TRP A CA 1
ATOM 693 C C . TRP A 1 88 ? -6.927 1.420 -14.395 1.00 95.44 88 TRP A C 1
ATOM 695 O O . TRP A 1 88 ? -8.093 1.324 -14.785 1.00 95.44 88 TRP A O 1
ATOM 705 N N . GLY A 1 89 ? -6.531 2.444 -13.638 1.00 95.69 89 GLY A N 1
ATOM 706 C CA . GLY A 1 89 ? -7.375 3.569 -13.239 1.00 95.69 89 GLY A CA 1
ATOM 707 C C . GLY A 1 89 ? -7.451 3.777 -11.728 1.00 95.69 89 GLY A C 1
ATOM 708 O O . GLY A 1 89 ? -7.147 2.889 -10.937 1.00 95.69 89 GLY A O 1
ATOM 709 N N . ASP A 1 90 ? -7.879 4.978 -11.325 1.00 95.31 90 ASP A N 1
ATOM 710 C CA . ASP A 1 90 ? -8.140 5.290 -9.917 1.00 95.31 90 ASP A CA 1
ATOM 711 C C . ASP A 1 90 ? -9.177 4.332 -9.332 1.00 95.31 90 ASP A C 1
ATOM 713 O O . ASP A 1 90 ? -10.236 4.118 -9.929 1.00 95.31 90 ASP A O 1
ATOM 717 N N . SER A 1 91 ? -8.919 3.844 -8.123 1.00 94.44 91 SER A N 1
ATOM 718 C CA . SER A 1 91 ? -9.790 2.896 -7.442 1.00 94.44 91 SER A CA 1
ATOM 719 C C . SER A 1 91 ? -10.189 3.398 -6.056 1.00 94.44 91 SER A C 1
ATOM 721 O O . SER A 1 91 ? -9.396 4.013 -5.339 1.00 94.44 91 SER A O 1
ATOM 723 N N . CYS A 1 92 ? -11.448 3.159 -5.696 1.00 94.88 92 CYS A N 1
ATOM 724 C CA . CYS A 1 92 ? -11.992 3.393 -4.365 1.00 94.88 92 CYS A CA 1
ATOM 725 C C . CYS A 1 92 ? -12.768 2.147 -3.962 1.00 94.88 92 CYS A C 1
ATOM 727 O O . CYS A 1 92 ? -13.789 1.831 -4.571 1.00 94.88 92 CYS A O 1
ATOM 729 N N . GLU A 1 93 ? -12.262 1.446 -2.959 1.00 95.69 93 GLU A N 1
ATOM 730 C CA . GLU A 1 93 ? -12.763 0.142 -2.551 1.00 95.69 93 GLU A CA 1
ATOM 731 C C . GLU A 1 93 ? -13.133 0.117 -1.081 1.00 95.69 93 GLU A C 1
ATOM 733 O O . GLU A 1 93 ? -12.732 0.984 -0.303 1.00 95.69 93 GLU A O 1
ATOM 738 N N . LYS A 1 94 ? -13.882 -0.916 -0.696 1.00 95.94 94 LYS A N 1
ATOM 739 C CA . LYS A 1 94 ? -14.208 -1.177 0.703 1.00 95.94 94 LYS A CA 1
ATOM 740 C C . LYS A 1 94 ? -13.286 -2.229 1.292 1.00 95.94 94 LYS A C 1
ATOM 742 O O . LYS A 1 94 ? -13.044 -3.261 0.675 1.00 95.94 94 LYS A O 1
ATOM 747 N N . PHE A 1 95 ? -12.833 -1.971 2.508 1.00 97.38 95 PHE A N 1
ATOM 748 C CA . PHE A 1 95 ? -12.146 -2.936 3.353 1.00 97.38 95 PHE A CA 1
ATOM 749 C C . PHE A 1 95 ? -12.903 -3.069 4.677 1.00 97.38 95 PHE A C 1
ATOM 751 O O . PHE A 1 95 ? -13.635 -2.160 5.080 1.00 97.38 95 PHE A O 1
ATOM 758 N N . GLU A 1 96 ? -12.750 -4.200 5.354 1.00 98.25 96 GLU A N 1
ATOM 759 C CA . GLU A 1 96 ? -13.416 -4.454 6.630 1.00 98.25 96 GLU A CA 1
ATOM 760 C C . GLU A 1 96 ? -12.413 -4.359 7.779 1.00 98.25 96 GLU A C 1
ATOM 762 O O . GLU A 1 96 ? -11.298 -4.872 7.702 1.00 98.25 96 GLU A O 1
ATOM 767 N N . ILE A 1 97 ? -12.811 -3.702 8.862 1.00 98.44 97 ILE A N 1
ATOM 768 C CA . ILE A 1 97 ? -12.096 -3.716 10.135 1.00 98.44 97 ILE A CA 1
ATOM 769 C C . ILE A 1 97 ? -12.912 -4.579 11.085 1.00 98.44 97 ILE A C 1
ATOM 771 O O . ILE A 1 97 ? -14.051 -4.233 11.399 1.00 98.44 97 ILE A O 1
ATOM 775 N N . VAL A 1 98 ? -12.328 -5.666 11.579 1.00 98.25 98 VAL A N 1
ATOM 776 C CA . VAL A 1 98 ? -12.961 -6.491 12.610 1.00 98.25 98 VAL A CA 1
ATOM 777 C C . VAL A 1 98 ? -12.338 -6.161 13.953 1.00 98.25 98 VAL A C 1
ATOM 779 O O . VAL A 1 98 ? -11.117 -6.215 14.125 1.00 98.25 98 VAL A O 1
ATOM 782 N N . TYR A 1 99 ? -13.173 -5.817 14.922 1.00 98.12 99 TYR A N 1
ATOM 783 C CA . TYR A 1 99 ? -12.745 -5.484 16.272 1.00 98.12 99 TYR A CA 1
ATOM 784 C C . TYR A 1 99 ? -12.667 -6.725 17.166 1.00 98.12 99 TYR A C 1
ATOM 786 O O . TYR A 1 99 ? -13.243 -7.777 16.882 1.00 98.12 99 TYR A O 1
ATOM 794 N N . GLU A 1 100 ? -11.938 -6.607 18.275 1.00 97.31 100 GLU A N 1
ATOM 795 C CA . GLU A 1 100 ? -11.789 -7.691 19.258 1.00 97.31 100 GLU A CA 1
ATOM 796 C C . GLU A 1 100 ? -13.137 -8.137 19.859 1.00 97.31 100 GLU A C 1
ATOM 798 O O . GLU A 1 100 ? -13.308 -9.315 20.164 1.00 97.31 100 GLU A O 1
ATOM 803 N N . ASP A 1 101 ? -14.114 -7.228 19.954 1.00 96.00 101 ASP A N 1
ATOM 804 C CA . ASP A 1 101 ? -15.479 -7.509 20.424 1.00 96.00 101 ASP A CA 1
ATOM 805 C C . ASP A 1 101 ? -16.399 -8.137 19.359 1.00 96.00 101 ASP A C 1
ATOM 807 O O . ASP A 1 101 ? -17.563 -8.424 19.639 1.00 96.00 101 ASP A O 1
ATOM 811 N N . GLY A 1 102 ? -15.883 -8.374 18.150 1.00 96.19 102 GLY A N 1
ATOM 812 C CA . GLY A 1 102 ? -16.620 -8.956 17.031 1.00 96.19 102 GLY A CA 1
ATOM 813 C C . GLY A 1 102 ? -17.467 -7.962 16.236 1.00 96.19 102 GLY A C 1
ATOM 814 O O . GLY A 1 102 ? -18.074 -8.372 15.249 1.00 96.19 102 GLY A O 1
ATOM 815 N N . GLU A 1 103 ? -17.512 -6.678 16.611 1.00 97.25 103 GLU A N 1
ATOM 816 C CA . GLU A 1 103 ? -18.094 -5.653 15.740 1.00 97.25 103 GLU A CA 1
ATOM 817 C C . GLU A 1 103 ? -17.236 -5.496 14.475 1.00 97.25 103 GLU A C 1
ATOM 819 O O . GLU A 1 103 ? -16.011 -5.624 14.514 1.00 97.25 103 GLU A O 1
ATOM 824 N N . THR A 1 104 ? -17.884 -5.178 13.358 1.00 97.31 104 THR A N 1
ATOM 825 C CA . THR A 1 104 ? -17.236 -4.940 12.066 1.00 97.31 104 THR A CA 1
ATOM 826 C C . THR A 1 104 ? -17.522 -3.523 11.582 1.00 97.31 104 THR A C 1
ATOM 828 O O . THR A 1 104 ? -18.664 -3.060 11.653 1.00 97.31 104 THR A O 1
ATOM 831 N N . GLU A 1 105 ? -16.521 -2.855 11.022 1.00 95.56 105 GLU A N 1
ATOM 832 C CA . GLU A 1 105 ? -16.657 -1.570 10.337 1.00 95.56 105 GLU A CA 1
ATOM 833 C C . GLU A 1 105 ? -16.300 -1.726 8.857 1.00 95.56 105 GLU A C 1
ATOM 835 O O . GLU A 1 105 ? -15.234 -2.231 8.516 1.00 95.56 105 GLU A O 1
ATOM 840 N N . ASN A 1 106 ? -17.194 -1.270 7.975 1.00 95.00 106 ASN A N 1
ATOM 841 C CA . ASN A 1 106 ? -16.899 -1.143 6.551 1.00 95.00 106 ASN A CA 1
ATOM 842 C C . ASN A 1 106 ? -16.255 0.223 6.312 1.00 95.00 106 ASN A C 1
ATOM 844 O O . ASN A 1 106 ? -16.928 1.250 6.425 1.00 95.00 106 ASN A O 1
ATOM 848 N N . ALA A 1 107 ? -14.975 0.213 5.974 1.00 93.81 107 ALA A N 1
ATOM 849 C CA . ALA A 1 107 ? -14.173 1.388 5.687 1.00 93.81 107 ALA A CA 1
ATOM 850 C C . ALA A 1 107 ? -13.871 1.475 4.186 1.00 93.81 107 ALA A C 1
ATOM 852 O O . ALA A 1 107 ? -14.019 0.503 3.447 1.00 93.81 107 ALA A O 1
ATOM 853 N N . GLU A 1 108 ? -13.455 2.648 3.723 1.00 94.62 108 GLU A N 1
ATOM 854 C CA . GLU A 1 108 ? -13.098 2.884 2.323 1.00 94.62 108 GLU A CA 1
ATOM 855 C C . GLU A 1 108 ? -11.604 3.183 2.201 1.00 94.62 108 GLU A C 1
ATOM 857 O O . GLU A 1 108 ? -11.034 3.879 3.042 1.00 94.62 108 GLU A O 1
ATOM 862 N N . ILE A 1 109 ? -10.984 2.694 1.131 1.00 95.56 109 ILE A N 1
ATOM 863 C CA . ILE A 1 109 ? -9.613 3.002 0.731 1.00 95.56 109 ILE A CA 1
ATOM 864 C C . ILE A 1 109 ? -9.614 3.513 -0.706 1.00 95.56 109 ILE A C 1
ATOM 866 O O . ILE A 1 109 ? -10.142 2.862 -1.606 1.00 95.56 109 ILE A O 1
ATOM 870 N N . ALA A 1 110 ? -8.987 4.667 -0.929 1.00 95.31 110 ALA A N 1
ATOM 871 C CA . ALA A 1 110 ? -8.780 5.210 -2.264 1.00 95.31 110 ALA A CA 1
ATOM 872 C C . ALA A 1 110 ? -7.296 5.212 -2.628 1.00 95.31 110 ALA A C 1
ATOM 874 O O . ALA A 1 110 ? -6.467 5.733 -1.881 1.00 95.31 110 ALA A O 1
ATOM 875 N N . LEU A 1 111 ? -6.973 4.683 -3.805 1.00 96.50 111 LEU A N 1
ATOM 876 C CA . LEU A 1 111 ? -5.641 4.736 -4.397 1.00 96.50 111 LEU A CA 1
ATOM 877 C C . LEU A 1 111 ? -5.761 5.187 -5.849 1.00 96.50 111 LEU A C 1
ATOM 879 O O . LEU A 1 111 ? -6.611 4.702 -6.593 1.00 96.50 111 LEU A O 1
ATOM 883 N N . LEU A 1 112 ? -4.923 6.147 -6.235 1.00 97.19 112 LEU A N 1
ATOM 884 C CA . LEU A 1 112 ? -4.901 6.641 -7.608 1.00 97.19 112 LEU A CA 1
ATOM 885 C C . LEU A 1 112 ? -4.107 5.712 -8.505 1.00 97.19 112 LEU A C 1
ATOM 887 O O . LEU A 1 112 ? -3.255 4.952 -8.027 1.00 97.19 112 LEU A O 1
ATOM 891 N N . ASP A 1 113 ? -4.379 5.826 -9.799 1.00 97.56 113 ASP A N 1
ATOM 892 C CA . ASP A 1 113 ? -3.607 5.134 -10.810 1.00 97.56 113 ASP A CA 1
ATOM 893 C C . ASP A 1 113 ? -2.121 5.496 -10.685 1.00 97.56 113 ASP A C 1
ATOM 895 O O . ASP A 1 113 ? -1.722 6.646 -10.457 1.00 97.56 113 ASP A O 1
ATOM 899 N N . TRP A 1 114 ? -1.283 4.479 -10.822 1.00 98.19 114 TRP A N 1
ATOM 900 C CA . TRP A 1 114 ? 0.163 4.596 -10.732 1.00 98.19 114 TRP A CA 1
ATOM 901 C C . TRP A 1 114 ? 0.783 5.522 -11.793 1.00 98.19 114 TRP A C 1
ATOM 903 O O . TRP A 1 114 ? 1.938 5.910 -11.637 1.00 98.19 114 TRP A O 1
ATOM 913 N N . SER A 1 115 ? 0.054 5.921 -12.844 1.00 97.38 115 SER A N 1
ATOM 914 C CA . SER A 1 115 ? 0.562 6.770 -13.924 1.00 97.38 115 SER A CA 1
ATOM 915 C C . SER A 1 115 ? 0.479 8.269 -13.624 1.00 97.38 115 SER A C 1
ATOM 917 O O . SER A 1 115 ? 0.900 9.077 -14.458 1.00 97.38 115 SER A O 1
ATOM 919 N N . HIS A 1 116 ? -0.100 8.683 -12.493 1.00 96.75 116 HIS A N 1
ATOM 920 C CA . HIS A 1 116 ? -0.178 10.097 -12.133 1.00 96.75 116 HIS A CA 1
ATOM 921 C C . HIS A 1 116 ? -0.126 10.356 -10.627 1.00 96.75 116 HIS A C 1
ATOM 923 O O . HIS A 1 116 ? -0.536 9.552 -9.798 1.00 96.75 116 HIS A O 1
ATOM 929 N N . GLY A 1 117 ? 0.359 11.545 -10.270 1.00 95.56 117 GLY A N 1
ATOM 930 C CA . GLY A 1 117 ? 0.343 12.035 -8.895 1.00 95.56 117 GLY A CA 1
ATOM 931 C C . GLY A 1 117 ? -1.048 12.483 -8.445 1.00 95.56 117 GLY A C 1
ATOM 932 O O . GLY A 1 117 ? -1.945 12.712 -9.260 1.00 95.56 117 GLY A O 1
ATOM 933 N N . MET A 1 118 ? -1.204 12.674 -7.135 1.00 92.06 118 MET A N 1
ATOM 934 C CA . MET A 1 118 ? -2.380 13.329 -6.570 1.00 92.06 118 MET A CA 1
ATOM 935 C C . MET A 1 118 ? -2.454 14.790 -7.033 1.00 92.06 118 MET A C 1
ATOM 937 O O . MET A 1 118 ? -1.483 15.540 -6.916 1.00 92.06 118 MET A O 1
ATOM 941 N N . GLN A 1 119 ? -3.616 15.183 -7.554 1.00 88.69 119 GLN A N 1
ATOM 942 C CA . GLN A 1 119 ? -3.948 16.561 -7.913 1.00 88.69 119 GLN A CA 1
ATOM 943 C C . GLN A 1 119 ? -5.256 16.949 -7.230 1.00 88.69 119 GLN A C 1
ATOM 945 O O . GLN A 1 119 ? -6.236 16.211 -7.310 1.00 88.69 119 GLN A O 1
ATOM 950 N N . GLU A 1 120 ? -5.308 18.105 -6.572 1.00 79.56 120 GLU A N 1
ATOM 951 C CA . GLU A 1 120 ? -6.546 18.551 -5.934 1.00 79.56 120 GLU A CA 1
ATOM 952 C C . GLU A 1 120 ? -7.640 18.847 -6.973 1.00 79.56 120 GLU A C 1
ATOM 954 O O . GLU A 1 120 ? -7.404 19.475 -8.003 1.00 79.56 120 GLU A O 1
ATOM 959 N N . GLY A 1 121 ? -8.873 18.415 -6.694 1.00 79.38 121 GLY A N 1
ATOM 960 C CA . GLY A 1 121 ? -10.001 18.643 -7.592 1.00 79.38 121 GLY A CA 1
ATOM 961 C C . GLY A 1 121 ? -11.316 18.074 -7.072 1.00 79.38 121 GLY A C 1
ATOM 962 O O . GLY A 1 121 ? -11.355 17.349 -6.078 1.00 79.38 121 GLY A O 1
ATOM 963 N N . ILE A 1 122 ? -12.418 18.393 -7.756 1.00 73.38 122 ILE A N 1
ATOM 964 C CA . ILE A 1 122 ? -13.767 17.946 -7.365 1.00 73.38 122 ILE A CA 1
ATOM 965 C C . ILE A 1 122 ? -13.851 16.415 -7.345 1.00 73.38 122 ILE A C 1
ATOM 967 O O . ILE A 1 122 ? -14.350 15.856 -6.373 1.00 73.38 122 ILE A O 1
ATOM 971 N N . ARG A 1 123 ? -13.300 15.738 -8.365 1.00 77.44 123 ARG A N 1
ATOM 972 C CA . ARG A 1 123 ? -13.224 14.268 -8.414 1.00 77.44 123 ARG A CA 1
ATOM 973 C C . ARG A 1 123 ? -12.493 13.709 -7.193 1.00 77.44 123 ARG A C 1
ATOM 975 O O . ARG A 1 123 ? -13.009 12.805 -6.550 1.00 77.44 123 ARG A O 1
ATOM 982 N N . MET A 1 124 ? -11.362 14.301 -6.809 1.00 80.62 124 MET A N 1
ATOM 983 C CA . MET A 1 124 ? -10.611 13.856 -5.633 1.00 80.62 124 MET A CA 1
ATOM 984 C C . MET A 1 124 ? -11.393 13.980 -4.330 1.00 80.62 124 MET A C 1
ATOM 986 O O . MET A 1 124 ? -11.328 13.077 -3.504 1.00 80.62 124 MET A O 1
ATOM 990 N N . ARG A 1 125 ? -12.207 15.028 -4.169 1.00 78.38 125 ARG A N 1
ATOM 991 C CA . ARG A 1 125 ? -13.075 15.166 -2.986 1.00 78.38 125 ARG A CA 1
ATOM 992 C C . ARG A 1 125 ? -14.108 14.045 -2.871 1.00 78.38 125 ARG A C 1
ATOM 994 O O . ARG A 1 125 ? -14.522 13.737 -1.759 1.00 78.38 125 ARG A O 1
ATOM 1001 N N . PHE A 1 126 ? -14.525 13.443 -3.988 1.00 77.12 126 PHE A N 1
ATOM 1002 C CA . PHE A 1 126 ? -15.384 12.257 -3.966 1.00 77.12 126 PHE A CA 1
ATOM 1003 C C . PHE A 1 126 ? -14.619 10.990 -3.566 1.00 77.12 126 PHE A C 1
ATOM 1005 O O . PHE A 1 126 ? -15.179 10.171 -2.847 1.00 77.12 126 PHE A O 1
ATOM 1012 N N . PHE A 1 127 ? -13.356 10.852 -3.978 1.00 73.56 127 PHE A N 1
ATOM 1013 C CA . PHE A 1 127 ? -12.507 9.707 -3.627 1.00 73.56 127 PHE A CA 1
ATOM 1014 C C . PHE A 1 127 ? -12.000 9.750 -2.176 1.00 73.56 127 PHE A C 1
ATOM 1016 O O . PHE A 1 127 ? -11.749 8.709 -1.588 1.00 73.56 127 PHE A O 1
ATOM 1023 N N . THR A 1 128 ? -11.865 10.931 -1.568 1.00 78.94 128 THR A N 1
ATOM 1024 C CA . THR A 1 128 ? -11.310 11.085 -0.210 1.00 78.94 128 THR A CA 1
ATOM 1025 C C . THR A 1 128 ? -12.362 11.477 0.829 1.00 78.94 128 THR A C 1
ATOM 1027 O O . THR A 1 128 ? -12.054 12.187 1.782 1.00 78.94 128 THR A O 1
ATOM 1030 N N . ARG A 1 129 ? -13.633 11.088 0.664 1.00 80.25 129 ARG A N 1
ATOM 1031 C CA . ARG A 1 129 ? -14.696 11.466 1.626 1.00 80.25 129 ARG A CA 1
ATOM 1032 C C . ARG A 1 129 ? -14.455 10.898 3.024 1.00 80.25 129 ARG A C 1
ATOM 1034 O O . ARG A 1 129 ? -14.837 11.511 4.014 1.00 80.25 129 ARG A O 1
ATOM 1041 N N . SER A 1 130 ? -13.832 9.733 3.067 1.00 80.00 130 SER A N 1
ATOM 1042 C CA . SER A 1 130 ? -13.573 8.890 4.231 1.00 80.00 130 SER A CA 1
ATOM 1043 C C . SER A 1 130 ? -12.144 9.029 4.769 1.00 80.00 130 SER A C 1
ATOM 1045 O O . SER A 1 130 ? -11.796 8.390 5.759 1.00 80.00 130 SER A O 1
ATOM 1047 N N . GLY A 1 131 ? -11.306 9.868 4.149 1.00 88.00 131 GLY A N 1
ATOM 1048 C CA . GLY A 1 131 ? -9.880 9.888 4.449 1.00 88.00 131 GLY A CA 1
ATOM 1049 C C . GLY A 1 131 ? -9.096 11.021 3.798 1.00 88.00 131 GLY A C 1
ATOM 1050 O O . GLY A 1 131 ? -9.654 11.994 3.297 1.00 88.00 131 GLY A O 1
ATOM 1051 N N . SER A 1 132 ? -7.771 10.900 3.794 1.00 92.25 132 SER A N 1
ATOM 1052 C CA . SER A 1 132 ? -6.892 11.807 3.045 1.00 92.25 132 SER A CA 1
ATOM 1053 C C . SER A 1 132 ? -5.917 11.027 2.175 1.00 92.25 132 SER A C 1
ATOM 1055 O O . SER A 1 132 ? -5.413 9.988 2.589 1.00 92.25 132 SER A O 1
ATOM 1057 N N . LEU A 1 133 ? -5.650 11.533 0.972 1.00 94.00 133 LEU A N 1
ATOM 1058 C CA . LEU A 1 133 ? -4.788 10.894 -0.019 1.00 94.00 133 LEU A CA 1
ATOM 1059 C C . LEU A 1 133 ? -3.680 11.854 -0.436 1.00 94.00 133 LEU A C 1
ATOM 1061 O O . LEU A 1 133 ? -3.948 13.029 -0.684 1.00 94.00 133 LEU A O 1
ATOM 1065 N N . LYS A 1 134 ? -2.445 11.365 -0.530 1.00 95.56 134 LYS A N 1
ATOM 1066 C CA . LYS A 1 134 ? -1.289 12.137 -1.004 1.00 95.56 134 LYS A CA 1
ATOM 1067 C C . LYS A 1 134 ? -0.347 11.259 -1.817 1.00 95.56 134 LYS A C 1
ATOM 1069 O O . LYS A 1 134 ? -0.260 10.063 -1.560 1.00 95.56 134 LYS A O 1
ATOM 1074 N N . THR A 1 135 ? 0.406 11.854 -2.740 1.00 97.06 135 THR A N 1
ATOM 1075 C CA . THR A 1 135 ? 1.536 11.165 -3.378 1.00 97.06 135 THR A CA 1
ATOM 1076 C C . THR A 1 135 ? 2.589 10.848 -2.312 1.00 97.06 135 THR A C 1
ATOM 1078 O O . THR A 1 135 ? 3.091 11.749 -1.647 1.00 97.06 135 THR A O 1
ATOM 1081 N N . ALA A 1 136 ? 2.915 9.570 -2.153 1.00 96.69 136 ALA A N 1
ATOM 1082 C CA . ALA A 1 136 ? 3.866 9.042 -1.181 1.00 96.69 136 ALA A CA 1
ATOM 1083 C C . ALA A 1 136 ? 5.301 8.982 -1.726 1.00 96.69 136 ALA A C 1
ATOM 1085 O O . ALA A 1 136 ? 6.265 9.125 -0.977 1.00 96.69 136 ALA A O 1
ATOM 1086 N N . GLY A 1 137 ? 5.446 8.767 -3.033 1.00 96.94 137 GLY A N 1
ATOM 1087 C CA . GLY A 1 137 ? 6.740 8.658 -3.693 1.00 96.94 137 GLY A CA 1
ATOM 1088 C C . GLY A 1 137 ? 6.597 8.495 -5.198 1.00 96.94 137 GLY A C 1
ATOM 1089 O O . GLY A 1 137 ? 5.513 8.215 -5.704 1.00 96.94 137 GLY A O 1
ATOM 1090 N N . ILE A 1 138 ? 7.704 8.691 -5.908 1.00 97.75 138 ILE A N 1
ATOM 1091 C CA . ILE A 1 138 ? 7.766 8.591 -7.366 1.00 97.75 138 ILE A CA 1
ATOM 1092 C C . ILE A 1 138 ? 9.010 7.781 -7.719 1.00 97.75 138 ILE A C 1
ATOM 1094 O O . ILE A 1 138 ? 10.092 8.057 -7.197 1.00 97.75 138 ILE A O 1
ATOM 1098 N N . CYS A 1 139 ? 8.854 6.786 -8.584 1.00 97.62 139 CYS A N 1
ATOM 1099 C CA . CYS A 1 139 ? 9.946 5.987 -9.139 1.00 97.62 139 CYS A CA 1
ATOM 1100 C C . CYS A 1 139 ? 9.868 6.012 -10.669 1.00 97.62 139 CYS A C 1
ATOM 1102 O O . CYS A 1 139 ? 8.838 6.377 -11.232 1.00 97.62 139 CYS A O 1
ATOM 1104 N N . ILE A 1 140 ? 10.939 5.615 -11.351 1.00 98.31 140 ILE A N 1
ATOM 1105 C CA . ILE A 1 140 ? 10.890 5.326 -12.787 1.00 98.31 140 ILE A CA 1
ATOM 1106 C C . ILE A 1 140 ? 10.687 3.819 -12.982 1.00 98.31 140 ILE A C 1
ATOM 1108 O O . ILE A 1 140 ? 11.252 3.011 -12.246 1.00 98.31 140 ILE A O 1
ATOM 1112 N N . SER A 1 141 ? 9.830 3.441 -13.927 1.00 98.50 141 SER A N 1
ATOM 1113 C CA . SER A 1 141 ? 9.644 2.041 -14.318 1.00 98.50 141 SER A CA 1
ATOM 1114 C C . SER A 1 141 ? 10.681 1.585 -15.345 1.00 98.50 141 SER A C 1
ATOM 1116 O O . SER A 1 141 ? 11.414 2.375 -15.935 1.00 98.50 141 SER A O 1
ATOM 1118 N N . SER A 1 142 ? 10.740 0.279 -15.565 1.00 98.69 142 SER A N 1
ATOM 1119 C CA . SER A 1 142 ? 11.576 -0.409 -16.540 1.00 98.69 142 SER A CA 1
ATOM 1120 C C . SER A 1 142 ? 10.778 -1.522 -17.223 1.00 98.69 142 SER A C 1
ATOM 1122 O O . SER A 1 142 ? 9.741 -1.953 -16.718 1.00 98.69 142 SER A O 1
ATOM 1124 N N . GLY A 1 143 ? 11.272 -2.013 -18.360 1.00 98.06 143 GLY A N 1
ATOM 1125 C CA . GLY A 1 143 ? 10.638 -3.088 -19.124 1.00 98.06 143 GLY A CA 1
ATOM 1126 C C . GLY A 1 143 ? 9.917 -2.560 -20.361 1.00 98.06 143 GLY A C 1
ATOM 1127 O O . GLY A 1 143 ? 10.464 -1.735 -21.092 1.00 98.06 143 GLY A O 1
ATOM 1128 N N . ARG A 1 144 ? 8.698 -3.046 -20.617 1.00 97.69 144 ARG A N 1
ATOM 1129 C CA . ARG A 1 144 ? 7.924 -2.744 -21.834 1.00 97.69 144 ARG A CA 1
ATOM 1130 C C . ARG A 1 144 ? 7.613 -1.254 -22.011 1.00 97.69 144 ARG A C 1
ATOM 1132 O O . ARG A 1 144 ? 7.554 -0.785 -23.145 1.00 97.69 144 ARG A O 1
ATOM 1139 N N . LEU A 1 145 ? 7.390 -0.526 -20.920 1.00 97.25 145 LEU A N 1
ATOM 1140 C CA . LEU A 1 145 ? 7.133 0.912 -20.923 1.00 97.25 145 LEU A CA 1
ATOM 1141 C C . LEU A 1 145 ? 7.904 1.569 -19.781 1.00 97.25 145 LEU A C 1
ATOM 1143 O O . LEU A 1 145 ? 7.809 1.133 -18.638 1.00 97.25 145 LEU A O 1
ATOM 1147 N N . ILE A 1 146 ? 8.614 2.650 -20.096 1.00 98.31 146 ILE A N 1
ATOM 1148 C CA . ILE A 1 146 ? 9.335 3.474 -19.123 1.00 98.31 146 ILE A CA 1
ATOM 1149 C C . ILE A 1 146 ? 8.523 4.747 -18.891 1.00 98.31 146 ILE A C 1
ATOM 1151 O O . ILE A 1 146 ? 8.319 5.544 -19.804 1.00 98.31 146 ILE A O 1
ATOM 1155 N N . HIS A 1 147 ? 8.053 4.928 -17.665 1.00 98.06 147 HIS A N 1
ATOM 1156 C CA . HIS A 1 147 ? 7.286 6.086 -17.216 1.00 98.06 147 HIS A CA 1
ATOM 1157 C C . HIS A 1 147 ? 7.446 6.289 -15.702 1.00 98.06 147 HIS A C 1
ATOM 1159 O O . HIS A 1 147 ? 7.976 5.420 -15.003 1.00 98.06 147 HIS A O 1
ATOM 1165 N N . LEU A 1 148 ? 6.999 7.439 -15.194 1.00 98.44 148 LEU A N 1
ATOM 1166 C CA . LEU A 1 148 ? 6.955 7.685 -13.754 1.00 98.44 148 LEU A CA 1
ATOM 1167 C C . LEU A 1 148 ? 5.837 6.859 -13.114 1.00 98.44 148 LEU A C 1
ATOM 1169 O O . LEU A 1 148 ? 4.694 6.933 -13.553 1.00 98.44 148 LEU A O 1
ATOM 1173 N N . VAL A 1 149 ? 6.188 6.127 -12.062 1.00 98.50 149 VAL A N 1
ATOM 1174 C CA . VAL A 1 149 ? 5.273 5.357 -11.222 1.00 98.50 149 VAL A CA 1
ATOM 1175 C C . VAL A 1 149 ? 5.070 6.107 -9.915 1.00 98.50 149 VAL A C 1
ATOM 1177 O O . VAL A 1 149 ? 6.023 6.347 -9.166 1.00 98.50 149 VAL A O 1
ATOM 1180 N N . TYR A 1 150 ? 3.827 6.478 -9.645 1.00 98.50 150 TYR A N 1
ATOM 1181 C CA . TYR A 1 150 ? 3.411 7.218 -8.466 1.00 98.50 150 TYR A CA 1
ATOM 1182 C C . TYR A 1 150 ? 2.849 6.257 -7.423 1.00 98.50 150 TYR A C 1
ATOM 1184 O O . TYR A 1 150 ? 1.897 5.524 -7.671 1.00 98.50 150 TYR A O 1
ATOM 1192 N N . PHE A 1 151 ? 3.436 6.296 -6.234 1.00 98.44 151 PHE A N 1
ATOM 1193 C CA . PHE A 1 151 ? 2.891 5.655 -5.047 1.00 98.44 151 PHE A CA 1
ATOM 1194 C C . PHE A 1 151 ? 2.074 6.679 -4.281 1.00 98.44 151 PHE A C 1
ATOM 1196 O O . PHE A 1 151 ? 2.451 7.850 -4.200 1.00 98.44 151 PHE A O 1
ATOM 1203 N N . HIS A 1 152 ? 0.999 6.227 -3.657 1.00 97.88 152 HIS A N 1
ATOM 1204 C CA . HIS A 1 152 ? 0.060 7.055 -2.920 1.00 97.88 152 HIS A CA 1
ATOM 1205 C C . HIS A 1 152 ? -0.098 6.544 -1.498 1.00 97.88 152 HIS A C 1
ATOM 1207 O O . HIS A 1 152 ? -0.004 5.348 -1.231 1.00 97.88 152 HIS A O 1
ATOM 1213 N N . ARG A 1 153 ? -0.334 7.476 -0.580 1.00 97.12 153 ARG A N 1
ATOM 1214 C CA . ARG A 1 153 ? -0.644 7.213 0.816 1.00 97.12 153 ARG A CA 1
ATOM 1215 C C . ARG A 1 153 ? -2.086 7.597 1.084 1.00 97.12 153 ARG A C 1
ATOM 1217 O O . ARG A 1 153 ? -2.414 8.778 0.975 1.00 97.12 153 ARG A O 1
ATOM 1224 N N . PHE A 1 154 ? -2.892 6.640 1.519 1.00 97.50 154 PHE A N 1
ATOM 1225 C CA . PHE A 1 154 ? -4.238 6.883 2.025 1.00 97.50 154 PHE A CA 1
ATOM 1226 C C . PHE A 1 154 ? -4.252 6.823 3.558 1.00 97.50 154 PHE A C 1
ATOM 1228 O O . PHE A 1 154 ? -3.596 5.976 4.160 1.00 97.50 154 PHE A O 1
ATOM 1235 N N . GLU A 1 155 ? -4.972 7.743 4.191 1.00 96.50 155 GLU A N 1
ATOM 1236 C CA . GLU A 1 155 ? -5.239 7.787 5.631 1.00 96.50 155 GLU A CA 1
ATOM 1237 C C . GLU A 1 155 ? -6.726 7.568 5.874 1.00 96.50 155 GLU A C 1
ATOM 1239 O O . GLU A 1 155 ? -7.539 8.298 5.311 1.00 96.50 155 GLU A O 1
ATOM 1244 N N . TYR A 1 156 ? -7.051 6.657 6.784 1.00 96.31 156 TYR A N 1
ATOM 1245 C CA . TYR A 1 156 ? -8.401 6.409 7.274 1.00 96.31 156 TYR A CA 1
ATOM 1246 C C . TYR A 1 156 ? -8.470 6.633 8.790 1.00 96.31 156 TYR A C 1
ATOM 1248 O O . TYR A 1 156 ? -7.549 6.253 9.516 1.00 96.31 156 TYR A O 1
ATOM 1256 N N . ILE A 1 157 ? -9.551 7.242 9.281 1.00 94.75 157 ILE A N 1
ATOM 1257 C CA . ILE A 1 157 ? -9.775 7.473 10.717 1.00 94.75 157 ILE A CA 1
ATOM 1258 C C . ILE A 1 157 ? -10.628 6.333 11.269 1.00 94.75 157 ILE A C 1
ATOM 1260 O O . ILE A 1 157 ? -11.763 6.156 10.845 1.00 94.75 157 ILE A O 1
ATOM 1264 N N . VAL A 1 158 ? -10.094 5.598 12.241 1.00 93.56 158 VAL A N 1
ATOM 1265 C CA . VAL A 1 158 ? -10.761 4.436 12.844 1.00 93.56 158 VAL A CA 1
ATOM 1266 C C . VAL A 1 158 ? -11.749 4.888 13.919 1.00 93.56 158 VAL A C 1
ATOM 1268 O O . VAL A 1 158 ? -11.532 5.895 14.604 1.00 93.56 158 VAL A O 1
ATOM 1271 N N . LYS A 1 159 ? -12.818 4.115 14.140 1.00 89.00 159 LYS A N 1
ATOM 1272 C CA . LYS A 1 159 ? -13.674 4.269 15.321 1.00 89.00 159 LYS A CA 1
ATOM 1273 C C . LYS A 1 159 ? -12.863 4.178 16.620 1.00 89.00 159 LYS A C 1
ATOM 1275 O O . LYS A 1 159 ? -12.274 3.152 16.959 1.00 89.00 159 LYS A O 1
ATOM 1280 N N . LYS A 1 160 ? -12.863 5.286 17.364 1.00 86.31 160 LYS A N 1
ATOM 1281 C CA . LYS A 1 160 ? -12.089 5.458 18.600 1.00 86.31 160 LYS A CA 1
ATOM 1282 C C . LYS A 1 160 ? -12.452 4.442 19.680 1.00 86.31 160 LYS A C 1
ATOM 1284 O O . LYS A 1 160 ? -13.610 4.055 19.824 1.00 86.31 160 LYS A O 1
ATOM 1289 N N . GLY A 1 161 ? -11.458 4.113 20.505 1.00 83.25 161 GLY A N 1
ATOM 1290 C CA . GLY A 1 161 ? -11.633 3.320 21.725 1.00 83.25 161 GLY A CA 1
ATOM 1291 C C . GLY A 1 161 ? -11.794 1.819 21.492 1.00 83.25 161 GLY A C 1
ATOM 1292 O O . GLY A 1 161 ? -12.090 1.098 22.441 1.00 83.25 161 GLY A O 1
ATOM 1293 N N . LYS A 1 162 ? -11.598 1.339 20.259 1.00 91.00 162 LYS A N 1
ATOM 1294 C CA . LYS A 1 162 ? -11.664 -0.083 19.929 1.00 91.00 162 LYS A CA 1
ATOM 1295 C C . LYS A 1 162 ? -10.313 -0.640 19.510 1.00 91.00 162 LYS A C 1
ATOM 1297 O O . LYS A 1 162 ? -9.532 0.014 18.820 1.00 91.00 162 LYS A O 1
ATOM 1302 N N . LYS A 1 163 ? -10.070 -1.885 19.912 1.00 95.62 163 LYS A 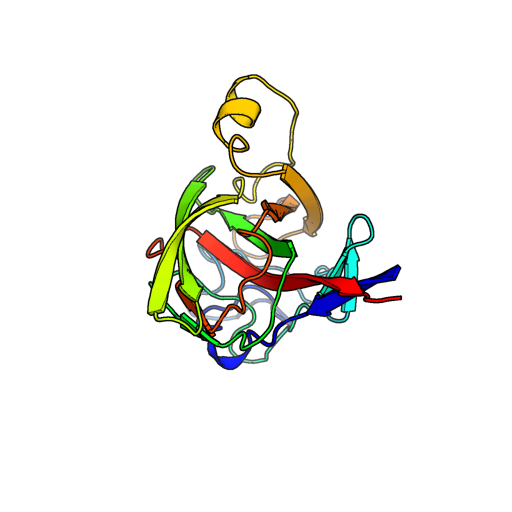N 1
ATOM 1303 C CA . LYS A 1 163 ? -8.912 -2.667 19.491 1.00 95.62 163 LYS A CA 1
ATOM 1304 C C . LYS A 1 163 ? -9.246 -3.413 18.206 1.00 95.62 163 LYS A C 1
ATOM 1306 O O . LYS A 1 163 ? -10.218 -4.168 18.163 1.00 95.62 163 LYS A O 1
ATOM 1311 N N . ILE A 1 164 ? -8.451 -3.184 17.167 1.00 97.81 164 ILE A N 1
ATOM 1312 C CA . ILE A 1 164 ? -8.584 -3.870 15.884 1.00 97.81 164 ILE A CA 1
ATOM 1313 C C . ILE A 1 164 ? -8.032 -5.282 16.054 1.00 97.81 164 ILE A C 1
ATOM 1315 O O . ILE A 1 164 ? -6.885 -5.453 16.472 1.00 97.81 164 ILE A O 1
ATOM 1319 N N . ARG A 1 165 ? -8.832 -6.293 15.721 1.00 98.19 165 ARG A N 1
ATOM 1320 C CA . ARG A 1 165 ? -8.381 -7.682 15.621 1.00 98.19 165 ARG A CA 1
ATOM 1321 C C . ARG A 1 165 ? -7.668 -7.890 14.294 1.00 98.19 165 ARG A C 1
ATOM 1323 O O . ARG A 1 165 ? -6.494 -8.257 14.280 1.00 98.19 165 ARG A O 1
ATOM 1330 N N . GLU A 1 166 ? -8.350 -7.589 13.197 1.00 98.50 166 GLU A N 1
ATOM 1331 C CA . GLU A 1 166 ? -7.841 -7.777 11.841 1.00 98.50 166 GLU A CA 1
ATOM 1332 C C . GLU A 1 166 ? -8.429 -6.764 10.852 1.00 98.50 166 GLU A C 1
ATOM 1334 O O . 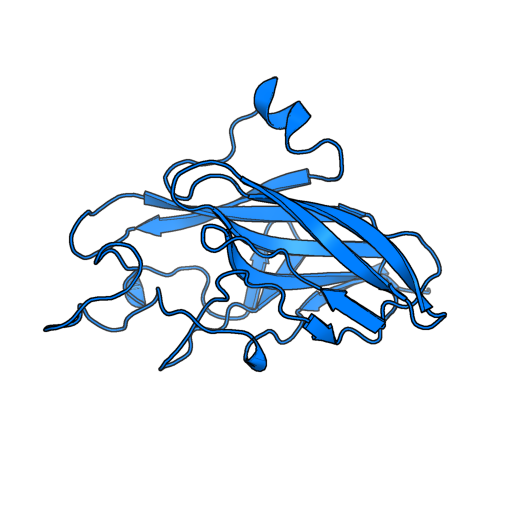GLU A 1 166 ? -9.474 -6.158 11.103 1.00 98.50 166 GLU A O 1
ATOM 1339 N N . ILE A 1 167 ? -7.730 -6.587 9.734 1.00 98.44 167 ILE A N 1
ATOM 1340 C CA . ILE A 1 167 ? -8.163 -5.814 8.570 1.00 98.44 167 ILE A CA 1
ATOM 1341 C C . ILE A 1 167 ? -8.329 -6.792 7.411 1.00 98.44 167 ILE A C 1
ATOM 1343 O O . ILE A 1 167 ? -7.367 -7.468 7.055 1.00 98.44 167 ILE A O 1
ATOM 1347 N N . ILE A 1 168 ? -9.509 -6.835 6.804 1.00 98.56 168 ILE A N 1
ATOM 1348 C CA . ILE A 1 168 ? -9.784 -7.622 5.601 1.00 98.56 168 ILE A CA 1
ATOM 1349 C C . ILE A 1 168 ? -9.711 -6.676 4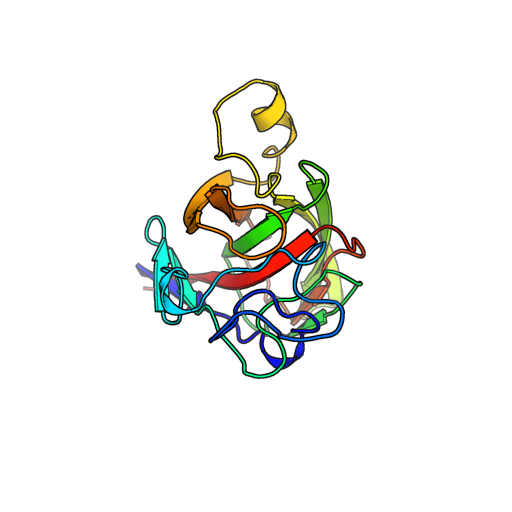.406 1.00 98.56 168 ILE A C 1
ATOM 1351 O O . ILE A 1 168 ? -10.512 -5.747 4.288 1.00 98.56 168 ILE A O 1
ATOM 1355 N N . PHE A 1 169 ? -8.720 -6.885 3.543 1.00 98.44 169 PHE A N 1
ATOM 1356 C CA . PHE A 1 169 ? -8.488 -6.057 2.365 1.00 98.44 169 PHE A CA 1
ATOM 1357 C C . PHE A 1 169 ? -9.559 -6.275 1.287 1.00 98.44 169 PHE A C 1
ATOM 1359 O O . PHE A 1 169 ? -10.221 -7.314 1.283 1.00 98.44 169 PHE A O 1
ATOM 1366 N N . PRO A 1 170 ? -9.721 -5.323 0.350 1.00 97.94 170 PRO A N 1
ATOM 1367 C CA . PRO A 1 170 ? -10.640 -5.492 -0.768 1.00 97.94 170 PRO A CA 1
ATOM 1368 C C . PRO A 1 170 ? -10.322 -6.730 -1.618 1.00 97.94 170 PRO A C 1
ATOM 1370 O O . PRO A 1 170 ? -9.195 -7.229 -1.633 1.00 97.94 170 PRO A O 1
ATOM 1373 N N . ASP A 1 171 ? -11.302 -7.178 -2.395 1.00 97.94 171 ASP A N 1
ATOM 1374 C CA . ASP A 1 171 ? -11.096 -8.122 -3.496 1.00 97.94 171 ASP A CA 1
ATOM 1375 C C . ASP A 1 171 ? -11.072 -7.341 -4.816 1.00 97.94 171 ASP A C 1
ATOM 1377 O O . ASP A 1 171 ? -12.087 -7.185 -5.494 1.00 97.94 171 ASP A O 1
ATOM 1381 N N . ASN A 1 172 ? -9.917 -6.744 -5.123 1.00 97.88 172 ASN A N 1
ATOM 1382 C CA . ASN A 1 172 ? -9.713 -5.976 -6.345 1.00 97.88 172 ASN A CA 1
ATOM 1383 C C . ASN A 1 172 ? -8.280 -6.166 -6.851 1.00 97.88 172 ASN A C 1
ATOM 1385 O O . ASN A 1 172 ? -7.335 -5.561 -6.337 1.00 97.88 172 ASN A O 1
ATOM 1389 N N . MET A 1 173 ? -8.145 -6.942 -7.929 1.00 97.00 173 MET A N 1
ATOM 1390 C CA . MET A 1 173 ? -6.847 -7.294 -8.504 1.00 97.00 173 MET A CA 1
ATOM 1391 C C . MET A 1 173 ? -6.045 -6.109 -9.067 1.00 97.00 173 MET A C 1
ATOM 1393 O O . MET A 1 173 ? -4.867 -6.252 -9.379 1.00 97.00 173 MET A O 1
ATOM 1397 N N . PHE A 1 174 ? -6.678 -4.947 -9.210 1.00 98.06 174 PHE A N 1
ATOM 1398 C CA . PHE A 1 174 ? -6.064 -3.708 -9.673 1.00 98.06 174 PHE A CA 1
ATOM 1399 C C . PHE A 1 174 ? -5.473 -2.865 -8.539 1.00 98.06 174 PHE A C 1
ATOM 1401 O O . PHE A 1 174 ? -4.819 -1.856 -8.798 1.00 98.06 174 PHE A O 1
ATOM 1408 N N . MET A 1 175 ? -5.704 -3.239 -7.279 1.00 98.50 175 MET A N 1
ATOM 1409 C CA . MET A 1 175 ? -5.210 -2.510 -6.118 1.00 98.50 175 MET A CA 1
ATOM 1410 C C . MET A 1 175 ? -3.985 -3.207 -5.528 1.00 98.50 175 MET A C 1
ATOM 1412 O O . MET A 1 175 ? -4.051 -4.364 -5.114 1.00 98.50 175 MET A O 1
ATOM 1416 N N . HIS A 1 176 ? -2.876 -2.471 -5.453 1.00 98.62 176 HIS A N 1
ATOM 1417 C CA . HIS A 1 176 ? -1.606 -2.965 -4.937 1.00 98.62 176 HIS A CA 1
ATOM 1418 C C . HIS A 1 176 ? -1.222 -2.238 -3.650 1.00 98.62 176 HIS A C 1
ATOM 1420 O O . HIS A 1 176 ? -1.045 -1.018 -3.655 1.00 98.62 176 HIS A O 1
ATOM 1426 N N . ILE A 1 177 ? -1.027 -2.983 -2.559 1.00 98.56 177 ILE A N 1
ATOM 1427 C CA . ILE A 1 177 ? -0.573 -2.451 -1.267 1.00 98.56 177 ILE A CA 1
ATOM 1428 C C . ILE A 1 177 ? 0.851 -2.921 -0.983 1.00 98.56 177 ILE A C 1
ATOM 1430 O O . ILE A 1 177 ? 1.154 -4.112 -1.040 1.00 98.56 177 ILE A O 1
ATOM 1434 N N . PHE A 1 178 ? 1.722 -1.972 -0.648 1.00 98.56 178 PHE A N 1
ATOM 1435 C CA . PHE A 1 178 ? 3.137 -2.213 -0.358 1.00 98.56 178 PHE A CA 1
ATOM 1436 C C . PHE A 1 178 ? 3.465 -2.087 1.128 1.00 98.56 178 PHE A C 1
ATOM 1438 O O . PHE A 1 178 ? 4.401 -2.721 1.607 1.00 98.56 178 PHE A O 1
ATOM 1445 N N . ALA A 1 179 ? 2.735 -1.247 1.859 1.00 98.31 179 ALA A N 1
ATOM 1446 C CA . ALA A 1 179 ? 2.939 -1.078 3.290 1.00 98.31 179 ALA A CA 1
ATOM 1447 C C . ALA A 1 179 ? 1.669 -0.564 3.972 1.00 98.31 179 ALA A C 1
ATOM 1449 O O . ALA A 1 179 ? 0.908 0.213 3.391 1.00 98.31 179 ALA A O 1
ATOM 1450 N N . THR A 1 180 ? 1.483 -0.959 5.231 1.00 98.38 180 THR A N 1
ATOM 1451 C CA . THR A 1 180 ? 0.400 -0.482 6.097 1.00 98.38 180 THR A CA 1
ATOM 1452 C C . THR A 1 180 ? 0.969 -0.081 7.453 1.00 98.38 180 THR A C 1
ATOM 1454 O O . THR A 1 180 ? 1.863 -0.740 7.982 1.00 98.38 180 THR A O 1
ATOM 1457 N N . THR A 1 181 ? 0.442 0.995 8.028 1.00 98.31 181 THR A N 1
ATOM 1458 C CA . THR A 1 181 ? 0.855 1.541 9.324 1.00 98.31 181 THR A CA 1
ATOM 1459 C C . THR A 1 181 ? -0.371 1.908 10.150 1.00 98.31 181 THR A C 1
ATOM 1461 O O . THR A 1 181 ? -1.370 2.381 9.612 1.00 98.31 181 THR A O 1
ATOM 1464 N N . ILE A 1 182 ? -0.281 1.747 11.469 1.00 97.25 182 ILE A N 1
ATOM 1465 C CA . ILE A 1 182 ? -1.263 2.280 12.419 1.00 97.25 182 ILE A CA 1
ATOM 1466 C C . ILE A 1 182 ? -0.692 3.480 13.182 1.00 97.25 182 ILE A C 1
ATOM 1468 O O . ILE A 1 182 ? 0.500 3.518 13.500 1.00 97.25 182 ILE A O 1
ATOM 1472 N N . GLU A 1 183 ? -1.539 4.464 13.485 1.00 95.94 183 GLU A N 1
ATOM 1473 C CA . GLU A 1 183 ? -1.242 5.543 14.437 1.00 95.94 183 GLU A CA 1
ATOM 1474 C C . GLU A 1 183 ? -2.033 5.326 15.722 1.00 95.94 183 GLU A C 1
ATOM 1476 O O . GLU A 1 183 ? -3.246 5.122 15.690 1.00 95.94 183 GLU A O 1
ATOM 1481 N N . THR A 1 184 ? -1.337 5.433 16.850 1.00 92.06 184 THR A N 1
ATOM 1482 C CA . THR A 1 184 ? -1.925 5.472 18.188 1.00 92.06 184 THR A CA 1
ATOM 1483 C C . THR A 1 184 ? -1.560 6.788 18.854 1.00 92.06 184 THR A C 1
ATOM 1485 O O . THR A 1 184 ? -0.382 7.169 18.872 1.00 92.06 184 THR A O 1
ATOM 1488 N N . ASN A 1 185 ? -2.526 7.461 19.463 1.00 82.00 185 ASN A N 1
ATOM 1489 C CA . ASN A 1 185 ? -2.242 8.471 20.468 1.00 82.00 185 ASN A CA 1
ATOM 1490 C C . ASN A 1 185 ? -1.575 7.765 21.653 1.00 82.00 185 ASN A C 1
ATOM 1492 O O . ASN A 1 185 ? -2.154 6.864 22.250 1.00 82.00 185 ASN A O 1
ATOM 1496 N N . GLY A 1 186 ? -0.326 8.118 21.954 1.00 61.16 186 GLY A N 1
ATOM 1497 C CA . GLY A 1 186 ? 0.305 7.679 23.192 1.00 61.16 186 GLY A CA 1
ATOM 1498 C C . GLY A 1 186 ? -0.464 8.268 24.365 1.00 61.16 186 GLY A C 1
ATOM 1499 O O . GLY A 1 186 ? -0.684 9.481 24.381 1.00 61.16 186 GLY A O 1
ATOM 1500 N N . GLU A 1 187 ? -0.877 7.404 25.287 1.00 54.72 187 GLU A N 1
ATOM 1501 C CA . GLU A 1 187 ? -1.288 7.804 26.629 1.00 54.72 187 GLU A CA 1
ATOM 1502 C C . GLU A 1 187 ? -0.083 8.501 27.275 1.00 54.72 187 GLU A C 1
ATOM 1504 O O . GLU A 1 187 ? 1.021 7.947 27.276 1.00 54.72 187 GLU A O 1
ATOM 1509 N N . ASP A 1 188 ? -0.272 9.753 27.693 1.00 44.03 188 ASP A N 1
ATOM 1510 C CA . ASP A 1 188 ? 0.691 10.460 28.541 1.00 44.03 188 ASP A CA 1
ATOM 1511 C C . ASP A 1 188 ? 0.534 9.983 29.996 1.00 44.03 188 ASP A C 1
ATOM 1513 O O . ASP A 1 188 ? -0.627 9.759 30.422 1.00 44.03 188 ASP A O 1
#

Sequence (188 aa):
MKRHKALDMSGLFNHKLIYKELPKSGEYGLDNICILKEDFKLDGERLIDGVRFNFCVGEQTDNMICSGQSLAVNEAADKLYFAGFAYWGDSCEKFEIVYEDGETENAEIALLDWSHGMQEGIRMRFFTRSGSLKTAGICISSGRLIHLVYFHRFEYIVKKGKKIREIIFPDNMFMHIFATTIETNGED

Secondary structure (DSSP, 8-state):
-EEEEEE--GGG--B--EESS--SSS--TBTTEEEETTT-TT-EEEEETTEEEEE---SS--BEEEES-EEEEEEE-SEEEEEEEESSS-EEEEEEEEETTS-EEEEEEEE-BTTS----SHHHHHHTTTEEEEEEEEEE-EES---EEEEEEEEEEPPTT-EEEEEE--EEEEEEEEEEEEEEEPP-